Protein AF-A0A0L0G0Z7-F1 (afdb_monomer_lite)

Secondary structure (DSSP, 8-state):
--------THHHHHHHHHHHHHHHHHHHHHHHTTT-HHHHHHHHHHHHHH-HHHHHHHHHHHHHHHT----S---------------HHHHHHHHHHHHHHHHHHHHHHHHHHHHHHHHHHHHHHHH--TT---------------------------HHHHHHHTTPBPTTT--BSS-GGG-S----

Sequence (188 aa):
MGLMRTEPVYGKTVMASLRVVHDSIDVFFERLYANNVRLGVLLRQNYKYTGLTQVIVYLRQERIHAAGPSLRGGQAVKEELQGDRYAMDGTLAALGDLRAQLNNQRKENKVSQKDLRKRIDESKRQRGAPGEKPKQKRTRYEASEEEEEVELSGGEPGEAFKAGMRRIKCFKCHKQGHIAANCRNEGK

pLDDT: mean 74.5, std 15.8, range [42.62, 96.81]

InterPro domains:
  IPR001878 Zinc finger, CCHC-type [PS50158] (169-185)
  IPR001878 Zinc finger, CCHC-type [SM00343] (169-185)
  IPR036875 Zinc finger, CCHC-type superfamily [SSF57756] (162-185)

Radius of gyration: 29.57 Å; chains: 1; bounding box: 61×58×81 Å

Structure (mmCIF, N/CA/C/O backbone):
data_AF-A0A0L0G0Z7-F1
#
_entry.id   AF-A0A0L0G0Z7-F1
#
loop_
_atom_site.group_PDB
_atom_site.id
_atom_site.type_symbol
_atom_site.label_atom_id
_atom_site.label_alt_id
_atom_site.label_comp_id
_atom_site.label_asym_id
_atom_site.label_entity_id
_atom_site.label_seq_id
_atom_site.pdbx_PDB_ins_code
_atom_site.Cartn_x
_atom_site.Cartn_y
_atom_site.Cartn_z
_atom_site.occupancy
_atom_site.B_iso_or_equiv
_atom_site.auth_seq_id
_atom_site.auth_comp_id
_atom_site.auth_asym_id
_atom_site.auth_atom_id
_atom_site.pdbx_PDB_model_num
ATOM 1 N N . MET A 1 1 ? -10.807 -5.476 42.398 1.00 43.50 1 MET A N 1
ATOM 2 C CA . MET A 1 1 ? -11.384 -4.814 41.192 1.00 43.50 1 MET A CA 1
ATOM 3 C C . MET A 1 1 ? -10.717 -5.418 39.967 1.00 43.50 1 MET A C 1
ATOM 5 O O . MET A 1 1 ? -9.525 -5.213 39.798 1.00 43.50 1 MET A O 1
ATOM 9 N N . GLY A 1 2 ? -11.448 -6.195 39.163 1.00 51.75 2 GLY A N 1
ATOM 10 C CA . GLY A 1 2 ? -10.871 -6.931 38.035 1.00 51.75 2 GLY A CA 1
ATOM 11 C C . GLY A 1 2 ? -10.393 -6.001 36.921 1.00 51.75 2 GLY A C 1
ATOM 12 O O . GLY A 1 2 ? -11.191 -5.256 36.350 1.00 51.75 2 GLY A O 1
ATOM 13 N N . LEU A 1 3 ? -9.093 -6.052 36.616 1.00 49.84 3 LEU A N 1
ATOM 14 C CA . LEU A 1 3 ? -8.519 -5.504 35.390 1.00 49.84 3 LEU A CA 1
ATOM 15 C C . LEU A 1 3 ? -9.254 -6.135 34.207 1.00 49.84 3 LEU A C 1
ATOM 17 O O . LEU A 1 3 ? -9.019 -7.290 33.854 1.00 49.84 3 LEU A O 1
ATOM 21 N N . MET A 1 4 ? -10.176 -5.385 33.602 1.00 42.62 4 MET A N 1
ATOM 22 C CA . MET A 1 4 ? -10.783 -5.806 32.350 1.00 42.62 4 MET A CA 1
ATOM 23 C C . MET A 1 4 ? -9.668 -5.917 31.317 1.00 42.62 4 MET A C 1
ATOM 25 O O . MET A 1 4 ? -9.087 -4.909 30.912 1.00 42.62 4 MET A O 1
ATOM 29 N N . ARG A 1 5 ? -9.357 -7.155 30.917 1.00 52.47 5 ARG A N 1
ATOM 30 C CA . ARG A 1 5 ? -8.497 -7.453 29.774 1.00 52.47 5 ARG A CA 1
ATOM 31 C C . ARG A 1 5 ? -9.104 -6.768 28.555 1.00 52.47 5 ARG A C 1
ATOM 33 O O . ARG A 1 5 ? -10.049 -7.265 27.950 1.00 52.47 5 ARG A O 1
ATOM 40 N N . THR A 1 6 ? -8.581 -5.601 28.205 1.00 53.19 6 THR A N 1
ATOM 41 C CA . THR A 1 6 ? -8.879 -4.966 26.928 1.00 53.19 6 THR A CA 1
ATOM 42 C C . THR A 1 6 ? -8.171 -5.778 25.859 1.00 53.19 6 THR A C 1
ATOM 44 O O . THR A 1 6 ? -6.977 -5.594 25.621 1.00 53.19 6 THR A O 1
ATOM 47 N N . GLU A 1 7 ? -8.887 -6.718 25.244 1.00 52.91 7 GLU A N 1
ATOM 48 C CA . GLU A 1 7 ? -8.389 -7.378 24.046 1.00 52.91 7 GLU A CA 1
ATOM 49 C C . GLU A 1 7 ? -8.092 -6.311 22.980 1.00 52.91 7 GLU A C 1
ATOM 51 O O . GLU A 1 7 ? -8.918 -5.419 22.747 1.00 52.91 7 GLU A O 1
ATOM 56 N N . PRO A 1 8 ? -6.923 -6.355 22.323 1.00 54.94 8 PRO A N 1
ATOM 57 C CA . PRO A 1 8 ? -6.580 -5.409 21.277 1.00 54.94 8 PRO A CA 1
ATOM 58 C C . PRO A 1 8 ? -7.458 -5.675 20.048 1.00 54.94 8 PRO A C 1
ATOM 60 O O . PRO A 1 8 ? -7.094 -6.412 19.131 1.00 54.94 8 PRO A O 1
ATOM 63 N N . VAL A 1 9 ? -8.616 -5.014 20.003 1.00 58.16 9 VAL A N 1
ATOM 64 C CA . VAL A 1 9 ? -9.584 -5.049 18.889 1.00 58.16 9 VAL A CA 1
ATOM 65 C C . VAL A 1 9 ? -8.929 -4.664 17.550 1.00 58.16 9 VAL A C 1
ATOM 67 O O . VAL A 1 9 ? -9.392 -5.051 16.479 1.00 58.16 9 VAL A O 1
ATOM 70 N N . TYR A 1 10 ? -7.792 -3.967 17.591 1.00 56.81 10 TYR A N 1
ATOM 71 C CA . TYR A 1 10 ? -7.050 -3.526 16.412 1.00 56.81 10 TYR A CA 1
ATOM 72 C C . TYR A 1 10 ? -6.235 -4.616 15.697 1.00 56.81 10 TYR A C 1
ATOM 74 O O . TYR A 1 10 ? -5.835 -4.397 14.558 1.00 56.81 10 TYR A O 1
ATOM 82 N N . GLY A 1 11 ? -6.001 -5.790 16.289 1.00 62.75 11 GLY A N 1
ATOM 83 C CA . GLY A 1 11 ? -5.080 -6.773 15.700 1.00 62.75 11 GLY A CA 1
ATOM 84 C C . GLY A 1 11 ? -5.571 -7.379 14.379 1.00 62.75 11 GLY A C 1
ATOM 85 O O . GLY A 1 11 ? -4.856 -7.386 13.380 1.00 62.75 11 GLY A O 1
ATOM 86 N N . LYS A 1 12 ? -6.812 -7.875 14.339 1.00 69.69 12 LYS A N 1
ATOM 87 C CA . LYS A 1 12 ? -7.291 -8.687 13.202 1.00 69.69 12 LYS A CA 1
ATOM 88 C C . LYS A 1 12 ? -7.533 -7.858 11.939 1.00 69.69 12 LYS A C 1
ATOM 90 O O . LYS A 1 12 ? -7.101 -8.253 10.857 1.00 69.69 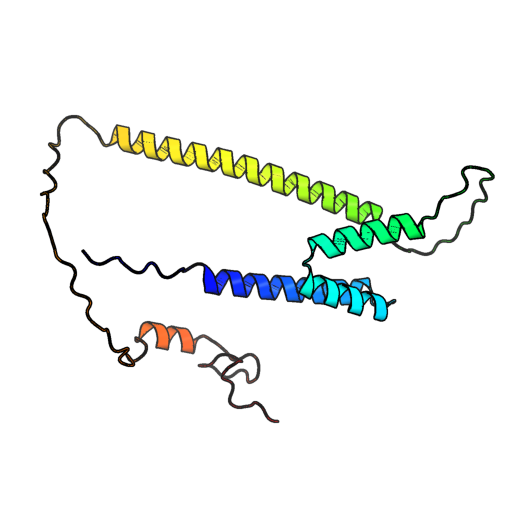12 LYS A O 1
ATOM 95 N N . THR A 1 13 ? -8.173 -6.698 12.071 1.00 71.56 13 THR A N 1
ATOM 96 C CA . THR A 1 13 ? -8.492 -5.830 10.927 1.00 71.56 13 THR A CA 1
ATOM 97 C C . THR A 1 13 ? -7.234 -5.212 10.320 1.00 71.56 13 THR A C 1
ATOM 99 O O . THR A 1 13 ? -7.098 -5.177 9.101 1.00 71.56 13 THR A O 1
ATOM 102 N N . VAL A 1 14 ? -6.277 -4.782 11.150 1.00 71.31 14 VAL A N 1
ATOM 103 C CA . VAL A 1 14 ? -5.018 -4.185 10.671 1.00 71.31 14 VAL A CA 1
ATOM 104 C C . VAL A 1 14 ? -4.181 -5.210 9.907 1.00 71.31 14 VAL A C 1
ATOM 106 O O . VAL A 1 14 ? -3.668 -4.899 8.834 1.00 71.31 14 VAL A O 1
ATOM 109 N N . MET A 1 15 ? -4.102 -6.449 10.400 1.00 73.88 15 MET A N 1
ATOM 110 C CA . MET A 1 15 ? -3.363 -7.513 9.715 1.00 73.88 15 MET A CA 1
ATOM 111 C C . MET A 1 15 ? -4.001 -7.903 8.375 1.00 73.88 15 MET A C 1
ATOM 113 O O . MET A 1 15 ? -3.279 -8.179 7.419 1.00 73.88 15 MET A O 1
ATOM 117 N N . ALA A 1 16 ? -5.335 -7.891 8.274 1.00 74.88 16 ALA A N 1
ATOM 118 C CA . ALA A 1 16 ? -6.025 -8.120 7.004 1.00 74.88 16 ALA A CA 1
ATOM 119 C C . ALA A 1 16 ? -5.702 -7.019 5.981 1.00 74.88 16 ALA A C 1
ATOM 121 O O . ALA A 1 16 ? -5.348 -7.325 4.844 1.00 74.88 16 ALA A O 1
ATOM 122 N N . SER A 1 17 ? -5.736 -5.751 6.402 1.00 79.44 17 SER A N 1
ATOM 123 C CA . SER A 1 17 ? -5.366 -4.620 5.545 1.00 79.44 17 SER A CA 1
ATOM 124 C C . SER A 1 17 ? -3.903 -4.679 5.105 1.00 79.44 17 SER A C 1
ATOM 126 O O . SER A 1 17 ? -3.603 -4.404 3.947 1.00 79.44 17 SER A O 1
ATOM 128 N N . LEU A 1 18 ? -2.991 -5.082 5.995 1.00 81.25 18 LEU A N 1
ATOM 129 C CA . LEU A 1 18 ? -1.575 -5.234 5.654 1.00 81.25 18 LEU A CA 1
ATOM 130 C C . LEU A 1 18 ? -1.353 -6.301 4.582 1.00 81.25 18 LEU A C 1
ATOM 132 O O . LEU A 1 18 ? -0.593 -6.055 3.651 1.00 81.25 18 LEU A O 1
ATOM 136 N N . ARG A 1 19 ? -2.045 -7.446 4.653 1.00 84.12 19 ARG A N 1
ATOM 137 C CA . ARG A 1 19 ? -1.956 -8.483 3.608 1.00 84.12 19 ARG A CA 1
ATOM 138 C C . ARG A 1 19 ? -2.350 -7.941 2.238 1.00 84.12 19 ARG A C 1
ATOM 140 O O . ARG A 1 19 ? -1.581 -8.081 1.299 1.00 84.12 19 ARG A O 1
ATOM 147 N N . VAL A 1 20 ? -3.474 -7.227 2.159 1.00 86.19 20 VAL A N 1
ATOM 148 C CA . VAL A 1 20 ? -3.933 -6.607 0.904 1.00 86.19 20 VAL A CA 1
ATOM 149 C C . VAL A 1 20 ? -2.901 -5.615 0.354 1.00 86.19 20 VAL A C 1
ATOM 151 O O . VAL A 1 20 ? -2.683 -5.553 -0.857 1.00 86.19 20 VAL A O 1
ATOM 154 N N . VAL A 1 21 ? -2.235 -4.853 1.227 1.00 84.12 21 VAL A N 1
ATOM 155 C CA . VAL A 1 21 ? -1.162 -3.930 0.827 1.00 84.12 21 VAL A CA 1
ATOM 156 C C . VAL A 1 21 ? 0.049 -4.689 0.279 1.00 84.12 21 VAL A C 1
ATOM 158 O O . VAL A 1 21 ? 0.558 -4.315 -0.777 1.00 84.12 21 VAL A O 1
ATOM 161 N N . HIS A 1 22 ? 0.488 -5.757 0.951 1.00 88.44 22 HIS A N 1
ATOM 162 C CA . HIS A 1 22 ? 1.590 -6.599 0.479 1.00 88.44 22 HIS A CA 1
ATOM 163 C C . HIS A 1 22 ? 1.276 -7.233 -0.885 1.00 88.44 22 HIS A C 1
ATOM 165 O O . HIS A 1 22 ? 2.095 -7.127 -1.796 1.00 88.44 22 HIS A O 1
ATOM 171 N N . ASP A 1 23 ? 0.074 -7.791 -1.059 1.00 87.88 23 ASP A N 1
ATOM 172 C CA . ASP A 1 23 ? -0.367 -8.397 -2.322 1.00 87.88 23 ASP A CA 1
ATOM 173 C C . ASP A 1 23 ? -0.389 -7.363 -3.461 1.00 87.88 23 ASP A C 1
ATOM 175 O O . ASP A 1 23 ? 0.069 -7.623 -4.574 1.00 87.88 23 ASP A O 1
ATOM 179 N N . SER A 1 24 ? -0.866 -6.149 -3.170 1.00 88.75 24 SER A N 1
ATOM 180 C CA . SER A 1 24 ? -0.896 -5.053 -4.146 1.00 88.75 24 SER A CA 1
ATOM 181 C C . SER A 1 24 ? 0.511 -4.632 -4.585 1.00 88.75 24 SER A C 1
ATOM 183 O O . SER A 1 24 ? 0.734 -4.352 -5.764 1.00 88.75 24 SER A O 1
ATOM 185 N N . ILE A 1 25 ? 1.470 -4.602 -3.654 1.00 87.56 25 ILE A N 1
ATOM 186 C CA . ILE A 1 25 ? 2.873 -4.272 -3.940 1.00 87.56 25 ILE A CA 1
ATOM 187 C C . ILE A 1 25 ? 3.541 -5.384 -4.757 1.00 87.56 25 ILE A C 1
ATOM 189 O O . ILE A 1 25 ? 4.273 -5.084 -5.702 1.00 87.56 25 ILE A O 1
ATOM 193 N N . ASP A 1 26 ? 3.252 -6.651 -4.460 1.00 88.88 26 ASP A N 1
ATOM 194 C CA . ASP A 1 26 ? 3.784 -7.783 -5.222 1.00 88.88 26 ASP A CA 1
ATOM 195 C C . ASP A 1 26 ? 3.300 -7.757 -6.684 1.00 88.88 26 ASP A C 1
ATOM 197 O O . ASP A 1 26 ? 4.122 -7.913 -7.594 1.00 88.88 26 ASP A O 1
ATOM 201 N N . VAL A 1 27 ? 2.011 -7.474 -6.925 1.00 89.75 27 VAL A N 1
ATOM 202 C CA . VAL A 1 27 ? 1.450 -7.295 -8.282 1.00 89.75 27 VAL A CA 1
ATOM 203 C C . VAL A 1 27 ? 2.066 -6.084 -8.985 1.00 89.75 27 VAL A C 1
ATOM 205 O O . VAL A 1 27 ? 2.347 -6.134 -10.186 1.00 89.75 27 VAL A O 1
ATOM 208 N N . PHE A 1 28 ? 2.297 -4.989 -8.257 1.00 90.06 28 PHE A N 1
ATOM 209 C CA . PHE A 1 28 ? 2.940 -3.801 -8.812 1.00 90.06 28 PHE A CA 1
ATOM 210 C C . PHE A 1 28 ? 4.368 -4.097 -9.285 1.00 90.06 28 PHE A C 1
ATOM 212 O O . PHE A 1 28 ? 4.708 -3.766 -10.422 1.00 90.06 28 PHE A O 1
ATOM 219 N N . PHE A 1 29 ? 5.187 -4.764 -8.464 1.00 90.25 29 PHE A N 1
ATOM 220 C CA . PHE A 1 29 ? 6.545 -5.146 -8.860 1.00 90.25 29 PHE A CA 1
ATOM 221 C C . PHE A 1 29 ? 6.559 -6.120 -10.037 1.00 90.25 29 PHE A C 1
ATOM 223 O O . PHE A 1 29 ? 7.415 -5.996 -10.911 1.00 90.25 29 PHE A O 1
ATOM 230 N N . GLU A 1 30 ? 5.608 -7.050 -10.096 1.00 89.56 30 GLU A N 1
ATOM 231 C CA . GLU A 1 30 ? 5.480 -7.969 -11.227 1.00 89.56 30 GLU A CA 1
ATOM 232 C C . GLU A 1 30 ? 5.252 -7.236 -12.548 1.00 89.56 30 GLU A C 1
ATOM 234 O O . GLU A 1 30 ? 5.925 -7.518 -13.537 1.00 89.56 30 GLU A O 1
ATOM 239 N N . ARG A 1 31 ? 4.347 -6.251 -12.551 1.00 89.44 31 ARG A N 1
ATOM 240 C CA . ARG A 1 31 ? 4.041 -5.452 -13.744 1.00 89.44 31 ARG A CA 1
ATOM 241 C C . ARG A 1 31 ? 5.178 -4.504 -14.107 1.00 89.44 31 ARG A C 1
ATOM 243 O O . ARG A 1 31 ? 5.546 -4.422 -15.275 1.00 89.44 31 ARG A O 1
ATOM 250 N N . LEU A 1 32 ? 5.745 -3.804 -13.121 1.00 87.38 32 LEU A N 1
ATOM 251 C CA . LEU A 1 32 ? 6.801 -2.812 -13.345 1.00 87.38 32 LEU A CA 1
ATOM 252 C C . LEU A 1 32 ? 8.070 -3.451 -13.928 1.00 87.38 32 LEU A C 1
ATOM 254 O O . LEU A 1 32 ? 8.737 -2.854 -14.773 1.00 87.38 32 LEU A O 1
ATOM 258 N N . TYR A 1 33 ? 8.374 -4.678 -13.504 1.00 90.88 33 TYR A N 1
ATOM 259 C CA . TYR A 1 33 ? 9.557 -5.425 -13.923 1.00 90.88 33 TYR A CA 1
ATOM 260 C C . TYR A 1 33 ? 9.221 -6.631 -14.805 1.00 90.88 33 TYR A C 1
ATOM 262 O O . TYR A 1 33 ? 10.010 -7.573 -14.869 1.00 90.88 33 TYR A O 1
ATOM 270 N N . ALA A 1 34 ? 8.106 -6.590 -15.542 1.00 90.38 34 ALA A N 1
ATOM 271 C CA . ALA A 1 34 ? 7.733 -7.650 -16.483 1.00 90.38 34 ALA A CA 1
ATOM 272 C C . ALA A 1 34 ? 8.848 -7.935 -17.509 1.00 90.38 34 ALA A C 1
ATOM 274 O O . ALA A 1 34 ? 9.121 -9.084 -17.842 1.00 90.38 34 ALA A O 1
ATOM 275 N N . ASN A 1 35 ? 9.564 -6.886 -17.928 1.00 87.56 35 ASN A N 1
ATOM 276 C CA . ASN A 1 35 ? 10.688 -6.982 -18.864 1.00 87.56 35 ASN A CA 1
ATOM 277 C C . ASN A 1 35 ? 12.023 -7.362 -18.193 1.00 87.56 35 ASN A C 1
ATOM 279 O O . ASN A 1 35 ? 13.000 -7.640 -18.882 1.00 87.56 35 ASN A O 1
ATOM 283 N N . ASN A 1 36 ? 12.101 -7.348 -16.858 1.00 91.31 36 ASN A N 1
ATOM 284 C CA . ASN A 1 36 ? 13.310 -7.678 -16.102 1.00 91.31 36 ASN A CA 1
ATOM 285 C C . ASN A 1 36 ? 12.959 -8.496 -14.852 1.00 91.31 36 ASN A C 1
ATOM 287 O O . ASN A 1 36 ? 13.069 -8.040 -13.710 1.00 91.31 36 ASN A O 1
ATOM 291 N N . VAL A 1 37 ? 12.534 -9.738 -15.093 1.00 91.06 37 VAL A N 1
ATOM 292 C CA . VAL A 1 37 ? 12.006 -10.645 -14.064 1.00 91.06 37 VAL A CA 1
ATOM 293 C C . VAL A 1 37 ? 12.992 -10.848 -12.907 1.00 91.06 37 VAL A C 1
ATOM 295 O O . VAL A 1 37 ? 12.577 -10.865 -11.749 1.00 91.06 37 VAL A O 1
ATOM 298 N N . ARG A 1 38 ? 14.304 -10.936 -13.185 1.00 91.44 38 ARG A N 1
ATOM 299 C CA . ARG A 1 38 ? 15.338 -11.119 -12.144 1.00 91.44 38 ARG A CA 1
ATOM 300 C C . ARG A 1 38 ? 15.360 -9.954 -11.153 1.00 91.44 38 ARG A C 1
ATOM 302 O O . ARG A 1 38 ? 15.384 -10.189 -9.946 1.00 91.44 38 ARG A O 1
ATOM 309 N N . LEU A 1 39 ? 15.302 -8.717 -11.651 1.00 85.81 39 LEU A N 1
ATOM 310 C CA . LEU A 1 39 ? 15.264 -7.524 -10.805 1.00 85.81 39 LEU A CA 1
ATOM 311 C C . LEU A 1 39 ? 13.961 -7.454 -9.993 1.00 85.81 39 LEU A C 1
ATOM 313 O O . LEU A 1 39 ? 13.993 -7.159 -8.800 1.00 85.81 39 LEU A O 1
ATOM 317 N N . GLY A 1 40 ? 12.826 -7.810 -10.603 1.00 89.00 40 GLY A N 1
ATOM 318 C CA . GLY A 1 40 ? 11.535 -7.873 -9.910 1.00 89.00 40 GLY A CA 1
ATOM 319 C C . GLY A 1 40 ? 11.505 -8.888 -8.759 1.00 89.00 40 GLY A C 1
ATOM 320 O O . GLY A 1 40 ? 10.918 -8.620 -7.710 1.00 89.00 40 GLY A O 1
ATOM 321 N N . VAL A 1 41 ? 12.159 -10.045 -8.912 1.00 91.06 41 VAL A N 1
ATOM 322 C CA . VAL A 1 41 ? 12.298 -11.039 -7.828 1.00 91.06 41 VAL A CA 1
ATOM 323 C C . VAL A 1 41 ? 13.173 -10.500 -6.695 1.00 91.06 41 VAL A C 1
ATOM 325 O O . VAL A 1 41 ? 12.780 -10.602 -5.531 1.00 91.06 41 VAL A O 1
ATOM 328 N N . LEU A 1 42 ? 14.310 -9.875 -7.020 1.00 88.81 42 LEU A N 1
ATOM 329 C CA . LEU A 1 42 ? 15.216 -9.291 -6.025 1.00 88.81 42 LEU A CA 1
ATOM 330 C C . LEU A 1 42 ? 14.519 -8.201 -5.197 1.00 88.81 42 LEU A C 1
ATOM 332 O O . LEU A 1 42 ? 14.622 -8.188 -3.971 1.00 88.81 42 LEU A O 1
ATOM 336 N N . LEU A 1 43 ? 13.766 -7.312 -5.850 1.00 87.56 43 LEU A N 1
ATOM 337 C CA . LEU A 1 43 ? 13.043 -6.229 -5.179 1.00 87.56 43 LEU A CA 1
ATOM 338 C C . LEU A 1 43 ? 11.909 -6.751 -4.296 1.00 87.56 43 LEU A C 1
ATOM 340 O O . LEU A 1 43 ? 11.737 -6.247 -3.189 1.00 87.56 43 LEU A O 1
ATOM 344 N N . ARG A 1 44 ? 11.186 -7.794 -4.727 1.00 90.25 44 ARG A N 1
ATOM 345 C CA . ARG A 1 44 ? 10.174 -8.460 -3.890 1.00 90.25 44 ARG A CA 1
ATOM 346 C C . ARG A 1 44 ? 10.785 -9.112 -2.652 1.00 90.25 44 ARG A C 1
ATOM 348 O O . ARG A 1 44 ? 10.228 -8.986 -1.563 1.00 90.25 44 ARG A O 1
ATOM 355 N N . GLN A 1 45 ? 11.933 -9.772 -2.789 1.00 90.19 45 GLN A N 1
ATOM 356 C CA . GLN A 1 45 ? 12.645 -10.327 -1.636 1.00 90.19 45 GLN A CA 1
ATOM 357 C C . GLN A 1 45 ? 13.100 -9.213 -0.691 1.00 90.19 45 GLN A C 1
ATOM 359 O O . GLN A 1 45 ? 12.750 -9.238 0.488 1.00 90.19 45 GLN A O 1
ATOM 364 N N . ASN A 1 46 ? 13.787 -8.190 -1.206 1.00 86.44 46 ASN A N 1
ATOM 365 C CA . ASN A 1 46 ? 14.234 -7.062 -0.388 1.00 86.44 46 ASN A CA 1
ATOM 366 C C . ASN A 1 46 ? 13.067 -6.361 0.313 1.00 86.44 46 ASN A C 1
ATOM 368 O O . ASN A 1 46 ? 13.168 -6.055 1.499 1.00 86.44 46 ASN A O 1
ATOM 372 N N . TYR A 1 47 ? 11.938 -6.178 -0.372 1.00 89.88 47 TYR A N 1
ATOM 373 C CA . TYR A 1 47 ? 10.721 -5.624 0.212 1.00 89.88 47 TYR A CA 1
ATOM 374 C C . TYR A 1 47 ? 10.228 -6.434 1.417 1.00 89.88 47 TYR A C 1
ATOM 376 O O . TYR A 1 47 ? 9.912 -5.847 2.452 1.00 89.88 47 TYR A O 1
ATOM 384 N N . LYS A 1 48 ? 10.202 -7.768 1.314 1.00 88.19 48 LYS A N 1
ATOM 385 C CA . LYS A 1 48 ? 9.748 -8.649 2.402 1.00 88.19 48 LYS A CA 1
ATOM 386 C C . LYS A 1 48 ? 10.644 -8.571 3.639 1.00 88.19 48 LYS A C 1
ATOM 388 O O . LYS A 1 48 ? 10.122 -8.630 4.748 1.00 88.19 48 LYS A O 1
ATOM 393 N N . TYR A 1 49 ? 11.956 -8.415 3.462 1.00 87.56 49 TYR A N 1
ATOM 394 C CA . TYR A 1 49 ? 12.910 -8.400 4.579 1.00 87.56 49 TYR A CA 1
ATOM 395 C C . TYR A 1 49 ? 13.162 -7.010 5.169 1.00 87.56 49 TYR A C 1
ATOM 397 O O . TYR A 1 49 ? 13.317 -6.873 6.378 1.00 87.56 49 TYR A O 1
ATOM 405 N N . THR A 1 50 ? 13.207 -5.975 4.331 1.00 86.94 50 THR A N 1
ATOM 406 C CA . THR A 1 50 ? 13.638 -4.624 4.736 1.00 86.94 50 THR A CA 1
ATOM 407 C C . THR A 1 50 ? 12.505 -3.596 4.725 1.00 86.94 50 THR A C 1
ATOM 409 O O . THR A 1 50 ? 12.644 -2.504 5.279 1.00 86.94 50 THR A O 1
ATOM 412 N N . GLY A 1 51 ? 11.360 -3.943 4.131 1.00 87.88 51 GLY A N 1
ATOM 413 C CA . GLY A 1 51 ? 10.220 -3.053 3.949 1.00 87.88 51 GLY A CA 1
ATOM 414 C C . GLY A 1 51 ? 10.353 -2.116 2.743 1.00 87.88 51 GLY A C 1
ATOM 415 O O . GLY A 1 51 ? 11.401 -1.980 2.112 1.00 87.88 51 GLY A O 1
ATOM 416 N N . LEU A 1 52 ? 9.253 -1.431 2.412 1.00 80.25 52 LEU A N 1
ATOM 417 C CA . LEU A 1 52 ? 9.149 -0.598 1.202 1.00 80.25 52 LEU A CA 1
ATOM 418 C C . LEU A 1 52 ? 10.130 0.581 1.198 1.00 80.25 52 LEU A C 1
ATOM 420 O O . LEU A 1 52 ? 10.669 0.943 0.156 1.00 80.25 52 LEU A O 1
ATOM 424 N N . THR A 1 53 ? 10.362 1.181 2.366 1.00 78.00 53 THR A N 1
ATOM 425 C CA . THR A 1 53 ? 11.218 2.364 2.508 1.00 78.00 53 THR A CA 1
ATOM 426 C C . THR A 1 53 ? 12.637 2.091 2.021 1.00 78.00 53 THR A C 1
ATOM 428 O O . THR A 1 53 ? 13.189 2.896 1.275 1.00 78.00 53 THR A O 1
ATOM 431 N N . GLN A 1 54 ? 13.215 0.950 2.400 1.00 78.38 54 GLN A N 1
ATOM 432 C CA . GLN A 1 54 ? 14.570 0.582 1.992 1.00 78.38 54 GLN A CA 1
ATOM 433 C C . GLN A 1 54 ? 14.654 0.274 0.498 1.00 78.38 54 GLN A C 1
ATOM 435 O O . GLN A 1 54 ? 15.590 0.718 -0.163 1.00 78.38 54 GLN A O 1
ATOM 440 N N . VAL A 1 55 ? 13.638 -0.387 -0.060 1.00 76.75 55 VAL A N 1
ATOM 441 C CA . VAL A 1 55 ? 13.559 -0.649 -1.504 1.00 76.75 55 VAL A CA 1
ATOM 442 C C . VAL A 1 55 ? 13.555 0.650 -2.313 1.00 76.75 55 VAL A C 1
ATOM 444 O O . VAL A 1 55 ? 14.273 0.759 -3.303 1.00 76.75 55 VAL A O 1
ATOM 447 N N . ILE A 1 56 ? 12.807 1.668 -1.874 1.00 77.69 56 ILE A N 1
ATOM 448 C CA . ILE A 1 56 ? 12.785 2.980 -2.541 1.00 77.69 56 ILE A CA 1
ATOM 449 C C . ILE A 1 56 ? 14.162 3.658 -2.480 1.00 77.69 56 ILE A C 1
ATOM 451 O O . ILE A 1 56 ? 14.600 4.250 -3.468 1.00 77.69 56 ILE A O 1
ATOM 455 N N . VAL A 1 57 ? 14.858 3.573 -1.341 1.00 80.06 57 VAL A N 1
ATOM 456 C CA . VAL A 1 57 ? 16.218 4.118 -1.195 1.00 80.06 57 VAL A CA 1
ATOM 457 C C . VAL A 1 57 ? 17.194 3.396 -2.126 1.00 80.06 57 VAL A C 1
ATOM 459 O O . VAL A 1 57 ? 17.931 4.065 -2.848 1.00 80.06 57 VAL A O 1
ATOM 462 N N . TYR A 1 58 ? 17.148 2.062 -2.180 1.00 80.25 58 TYR A N 1
ATOM 463 C CA . TYR A 1 58 ? 17.979 1.258 -3.078 1.00 80.25 58 TYR A CA 1
ATOM 464 C C . TYR A 1 58 ? 17.760 1.633 -4.551 1.00 80.25 58 TYR A C 1
ATOM 466 O O . TYR A 1 58 ? 18.718 1.930 -5.261 1.00 80.25 58 TYR A O 1
ATOM 474 N N . LEU A 1 59 ? 16.501 1.732 -4.993 1.00 79.00 59 LEU A N 1
ATOM 475 C CA . LEU A 1 59 ? 16.165 2.142 -6.362 1.00 79.00 59 LEU A CA 1
ATOM 476 C C . LEU A 1 59 ? 16.670 3.552 -6.697 1.00 79.00 59 LEU A C 1
ATOM 478 O O . LEU A 1 59 ? 17.098 3.817 -7.821 1.00 79.00 59 LEU A O 1
ATOM 482 N N . ARG A 1 60 ? 16.643 4.467 -5.722 1.00 82.19 60 ARG A N 1
ATOM 483 C CA . ARG A 1 60 ? 17.197 5.815 -5.887 1.00 82.19 60 ARG A CA 1
ATOM 484 C C . ARG A 1 60 ? 18.717 5.778 -6.048 1.00 82.19 60 ARG A C 1
ATOM 486 O O . ARG A 1 60 ? 19.240 6.510 -6.884 1.00 82.19 60 ARG A O 1
ATOM 493 N N . GLN A 1 61 ? 19.401 4.939 -5.274 1.00 82.12 61 GLN A N 1
ATOM 494 C CA . GLN A 1 61 ? 20.852 4.765 -5.330 1.00 82.12 61 GLN A CA 1
ATOM 495 C C . GLN A 1 61 ? 21.291 4.166 -6.676 1.00 82.12 61 GLN A C 1
ATOM 497 O O . GLN A 1 61 ? 22.165 4.722 -7.336 1.00 82.12 61 GLN A O 1
ATOM 502 N N . GLU A 1 62 ? 20.628 3.097 -7.127 1.00 78.88 62 GLU A N 1
ATOM 503 C CA . GLU A 1 62 ? 20.855 2.469 -8.439 1.00 78.88 62 GLU A CA 1
ATOM 504 C C . GLU A 1 62 ? 20.714 3.477 -9.585 1.00 78.88 62 GLU A C 1
ATOM 506 O O . GLU A 1 62 ? 21.552 3.513 -10.481 1.00 78.88 62 GLU A O 1
ATOM 511 N N . ARG A 1 63 ? 19.718 4.375 -9.533 1.00 72.88 63 ARG A N 1
ATOM 512 C CA . ARG A 1 63 ? 19.553 5.431 -10.549 1.00 72.88 63 ARG A CA 1
ATOM 513 C C . ARG A 1 63 ? 20.735 6.405 -10.577 1.00 72.88 63 ARG A C 1
ATOM 515 O O . ARG A 1 63 ? 21.130 6.833 -11.656 1.00 72.88 63 ARG A O 1
ATOM 522 N N . ILE A 1 64 ? 21.296 6.753 -9.416 1.00 75.12 64 ILE A N 1
ATOM 523 C CA . ILE A 1 64 ? 22.472 7.636 -9.325 1.00 75.12 64 ILE A CA 1
ATOM 524 C C . ILE A 1 64 ? 23.701 6.947 -9.932 1.00 75.12 64 ILE A C 1
ATOM 526 O O . ILE A 1 64 ? 24.471 7.592 -10.638 1.00 75.12 64 ILE A O 1
ATOM 530 N N . HIS A 1 65 ? 23.859 5.641 -9.711 1.00 74.75 65 HIS A N 1
ATOM 531 C CA . HIS A 1 65 ? 24.959 4.869 -10.290 1.00 74.75 65 HIS A CA 1
ATOM 532 C C . HIS A 1 65 ? 24.790 4.640 -11.799 1.00 74.75 65 HIS A C 1
ATOM 534 O O . HIS A 1 65 ? 25.753 4.802 -12.546 1.00 74.75 65 HIS A O 1
ATOM 540 N N . ALA A 1 66 ? 23.573 4.344 -12.262 1.00 73.06 66 ALA A N 1
ATOM 541 C CA . ALA A 1 66 ? 23.267 4.145 -13.678 1.00 73.06 66 ALA A CA 1
ATOM 542 C C . ALA A 1 66 ? 23.361 5.438 -14.503 1.00 73.06 66 ALA A C 1
ATOM 544 O O . ALA A 1 66 ? 23.680 5.382 -15.687 1.00 73.06 66 ALA A O 1
ATOM 545 N N . ALA A 1 67 ? 23.118 6.602 -13.891 1.00 74.06 67 ALA A N 1
ATOM 546 C CA . ALA A 1 67 ? 23.293 7.893 -14.555 1.00 74.06 67 ALA A CA 1
ATOM 547 C C . ALA A 1 67 ? 24.765 8.221 -14.865 1.00 74.06 67 ALA A C 1
ATOM 549 O O . ALA A 1 67 ? 25.019 9.114 -15.671 1.00 74.06 67 ALA A O 1
ATOM 550 N N . GLY A 1 68 ? 25.715 7.498 -14.256 1.00 71.12 68 GLY A N 1
ATOM 551 C CA . GLY A 1 68 ? 27.149 7.718 -14.400 1.00 71.12 68 GLY A CA 1
ATOM 552 C C . GLY A 1 68 ? 27.599 9.127 -13.975 1.00 71.12 68 GLY A C 1
ATOM 553 O O . GLY A 1 68 ? 26.806 10.066 -13.868 1.00 71.12 68 GLY A O 1
ATOM 554 N N . PRO A 1 69 ? 28.901 9.345 -13.745 1.00 66.50 69 PRO A N 1
ATOM 555 C CA . PRO A 1 69 ? 29.452 10.686 -13.783 1.00 66.50 69 PRO A CA 1
ATOM 556 C C . PRO A 1 69 ? 29.408 11.117 -15.248 1.00 66.50 69 PRO A C 1
ATOM 558 O O . PRO A 1 69 ? 30.345 10.868 -16.003 1.00 66.50 69 PRO A O 1
ATOM 561 N N . SER A 1 70 ? 28.282 11.690 -15.677 1.00 55.88 70 SER A N 1
ATOM 562 C CA . SER A 1 70 ? 28.164 12.284 -17.003 1.00 55.88 70 SER A CA 1
ATOM 563 C C . SER A 1 70 ? 29.258 13.340 -17.108 1.00 55.88 70 SER A C 1
ATOM 565 O O . SER A 1 70 ? 29.176 14.397 -16.477 1.00 55.88 70 SER A O 1
ATOM 567 N N . LEU A 1 71 ? 30.317 13.001 -17.847 1.00 54.28 71 LEU A N 1
ATOM 568 C CA . LEU A 1 71 ? 31.394 13.896 -18.235 1.00 54.28 71 LEU A CA 1
ATOM 569 C C . LEU A 1 71 ? 30.738 15.163 -18.768 1.00 54.28 71 LEU A C 1
ATOM 571 O O . LEU A 1 71 ? 30.096 15.187 -19.816 1.00 54.28 71 LEU A O 1
ATOM 575 N N . ARG A 1 72 ? 30.822 16.207 -17.950 1.00 53.66 72 ARG A N 1
ATOM 576 C CA . ARG A 1 72 ? 30.260 17.527 -18.190 1.00 53.66 72 ARG A CA 1
ATOM 577 C C . ARG A 1 72 ? 31.142 18.200 -19.236 1.00 53.66 72 ARG A C 1
ATOM 579 O O . ARG A 1 72 ? 31.960 19.047 -18.905 1.00 53.66 72 ARG A O 1
ATOM 586 N N . GLY A 1 73 ? 31.046 17.753 -20.481 1.00 60.53 73 GLY A N 1
ATOM 587 C CA . GLY A 1 73 ? 31.926 18.224 -21.538 1.00 60.53 73 GLY A CA 1
ATOM 588 C C . GLY A 1 73 ? 31.601 17.607 -22.886 1.00 60.53 73 GLY A C 1
ATOM 589 O O . GLY A 1 73 ? 32.187 16.598 -23.248 1.00 60.53 73 GLY A O 1
ATOM 590 N N . GLY A 1 74 ? 30.730 18.274 -23.643 1.00 62.75 74 GLY A N 1
ATOM 591 C CA . GLY A 1 74 ? 30.772 18.206 -25.102 1.00 62.75 74 GLY A CA 1
ATOM 592 C C . GLY A 1 74 ? 29.549 17.609 -25.794 1.00 62.75 74 GLY A C 1
ATOM 593 O O . GLY A 1 74 ? 29.303 16.416 -25.735 1.00 62.75 74 GLY A O 1
ATOM 594 N N . GLN A 1 75 ? 28.898 18.489 -26.557 1.00 55.47 75 GLN A N 1
ATOM 595 C CA . GLN A 1 75 ? 28.115 18.236 -27.769 1.00 55.47 75 GLN A CA 1
ATOM 596 C C . GLN A 1 75 ? 26.714 17.620 -27.663 1.00 55.47 75 GLN A C 1
ATOM 598 O O . GLN A 1 75 ? 26.495 16.429 -27.481 1.00 55.47 75 GLN A O 1
ATOM 603 N N . ALA A 1 76 ? 25.755 18.507 -27.934 1.00 53.62 76 ALA A N 1
ATOM 604 C CA . ALA A 1 76 ? 24.398 18.212 -28.342 1.00 53.62 76 ALA A CA 1
ATOM 605 C C . ALA A 1 76 ? 24.396 17.414 -29.656 1.00 53.62 76 ALA A C 1
ATOM 607 O O . ALA A 1 76 ? 24.440 17.990 -30.742 1.00 53.62 76 ALA A O 1
ATOM 608 N N . VAL A 1 77 ? 24.315 16.091 -29.557 1.00 56.28 77 VAL A N 1
ATOM 609 C CA . VAL A 1 77 ? 23.786 15.264 -30.641 1.00 56.28 77 VAL A CA 1
ATOM 610 C C . VAL A 1 77 ? 22.354 14.919 -30.266 1.00 56.28 77 VAL A C 1
ATOM 612 O O . VAL A 1 77 ? 22.070 14.352 -29.214 1.00 56.28 77 VAL A O 1
ATOM 615 N N . LYS A 1 78 ? 21.443 15.371 -31.121 1.00 59.41 78 LYS A N 1
ATOM 616 C CA . LYS A 1 78 ? 20.001 15.192 -31.023 1.00 59.41 78 LYS A CA 1
ATOM 617 C C . LYS A 1 78 ? 19.692 13.742 -31.412 1.00 59.41 78 LYS A C 1
ATOM 619 O O . LYS A 1 78 ? 19.327 13.472 -32.549 1.00 59.41 78 LYS A O 1
ATOM 624 N N . GLU A 1 79 ? 19.929 12.802 -30.503 1.00 51.12 79 GLU A N 1
ATOM 625 C CA . GLU A 1 79 ? 19.508 11.414 -30.695 1.00 51.12 79 GLU A CA 1
ATOM 626 C C . GLU A 1 79 ? 18.023 11.290 -30.351 1.00 51.12 79 GLU A C 1
ATOM 628 O O . GLU A 1 79 ? 17.597 11.191 -29.201 1.00 51.12 79 GLU A O 1
ATOM 633 N N . GLU A 1 80 ? 17.230 11.353 -31.412 1.00 55.59 80 GLU A N 1
ATOM 634 C CA . GLU A 1 80 ? 15.809 11.051 -31.475 1.00 55.59 80 GLU A CA 1
ATOM 635 C C . GLU A 1 80 ? 15.615 9.529 -31.346 1.00 55.59 80 GLU A C 1
ATOM 637 O O . GLU A 1 80 ? 15.270 8.832 -32.293 1.00 55.59 80 GLU A O 1
ATOM 642 N N . LEU A 1 81 ? 15.891 8.984 -30.158 1.00 49.41 81 LEU A N 1
ATOM 643 C CA . LEU A 1 81 ? 15.546 7.607 -29.800 1.00 49.41 81 LEU A CA 1
ATOM 644 C C . LEU A 1 81 ? 14.248 7.618 -28.995 1.00 49.41 81 LEU A C 1
ATOM 646 O O . LEU A 1 81 ? 14.198 7.553 -27.768 1.00 49.41 81 LEU A O 1
ATOM 650 N N . GLN A 1 82 ? 13.183 7.733 -29.780 1.00 52.12 82 GLN A N 1
ATOM 651 C CA . GLN A 1 82 ? 11.783 7.577 -29.436 1.00 52.12 82 GLN A CA 1
ATOM 652 C C . GLN A 1 82 ? 11.516 6.125 -29.017 1.00 52.12 82 GLN A C 1
ATOM 654 O O . GLN A 1 82 ? 11.083 5.278 -29.791 1.00 52.12 82 GLN A O 1
ATOM 659 N N . GLY A 1 83 ? 11.822 5.828 -27.762 1.00 45.31 83 GLY A N 1
ATOM 660 C CA . GLY A 1 83 ? 11.349 4.644 -27.070 1.00 45.31 83 GLY A CA 1
ATOM 661 C C . GLY A 1 83 ? 10.868 5.093 -25.709 1.00 45.31 83 GLY A C 1
ATOM 662 O O . GLY A 1 83 ? 11.673 5.593 -24.931 1.00 45.31 83 GLY A O 1
ATOM 663 N N . ASP A 1 84 ? 9.572 4.920 -25.464 1.00 53.09 84 ASP A N 1
ATOM 664 C CA . ASP A 1 84 ? 8.754 5.279 -24.296 1.00 53.09 84 ASP A CA 1
ATOM 665 C C . ASP A 1 84 ? 9.245 4.630 -22.977 1.00 53.09 84 ASP A C 1
ATOM 667 O O . ASP A 1 84 ? 8.531 3.959 -22.230 1.00 53.09 84 ASP A O 1
ATOM 671 N N . ARG A 1 85 ? 10.538 4.760 -22.691 1.00 49.75 85 ARG A N 1
ATOM 672 C CA . ARG A 1 85 ? 11.218 4.226 -21.521 1.00 49.75 85 ARG A CA 1
ATOM 673 C C . ARG A 1 85 ? 11.099 5.258 -20.416 1.00 49.75 85 ARG A C 1
ATOM 675 O O . ARG A 1 85 ? 12.037 5.972 -20.088 1.00 49.75 85 ARG A O 1
ATOM 682 N N . TYR A 1 86 ? 9.921 5.223 -19.807 1.00 51.16 86 TYR A N 1
ATOM 683 C CA . TYR A 1 86 ? 9.626 5.735 -18.478 1.00 51.16 86 TYR A CA 1
ATOM 684 C C . TYR A 1 86 ? 9.458 7.256 -18.371 1.00 51.16 86 TYR A C 1
ATOM 686 O O . TYR A 1 86 ? 10.367 7.977 -17.963 1.00 51.16 86 TYR A O 1
AT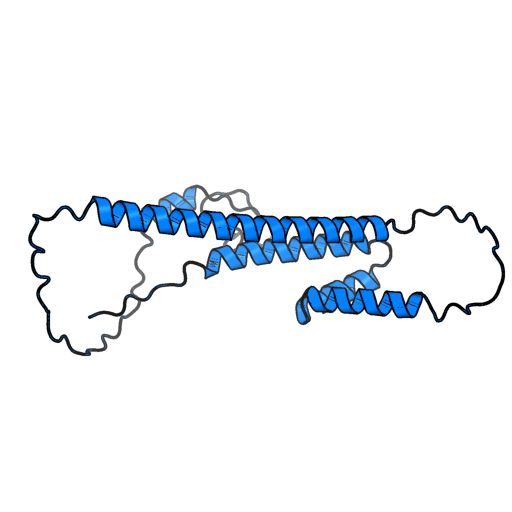OM 694 N N . ALA A 1 87 ? 8.208 7.712 -18.498 1.00 60.03 87 ALA A N 1
ATOM 695 C CA . ALA A 1 87 ? 7.701 8.928 -17.847 1.00 60.03 87 ALA A CA 1
ATOM 696 C C . ALA A 1 87 ? 7.686 8.786 -16.298 1.00 60.03 87 ALA A C 1
ATOM 698 O O . ALA A 1 87 ? 6.697 9.049 -15.607 1.00 60.03 87 ALA A O 1
ATOM 699 N N . MET A 1 88 ? 8.797 8.318 -15.726 1.00 61.62 88 MET A N 1
ATOM 700 C CA . MET A 1 88 ? 9.005 8.167 -14.288 1.00 61.62 88 MET A CA 1
ATOM 701 C C . MET A 1 88 ? 9.036 9.526 -13.600 1.00 61.62 88 MET A C 1
ATOM 703 O O . MET A 1 88 ? 8.561 9.636 -12.476 1.00 61.62 88 MET A O 1
ATOM 707 N N . ASP A 1 89 ? 9.520 10.570 -14.272 1.00 65.38 89 ASP A N 1
ATOM 708 C CA . ASP A 1 89 ? 9.554 11.910 -13.687 1.00 65.38 89 ASP A CA 1
ATOM 709 C C . ASP A 1 89 ? 8.135 12.472 -13.490 1.00 65.38 89 ASP A C 1
ATOM 711 O O . ASP A 1 89 ? 7.846 13.040 -12.437 1.00 65.38 89 ASP A O 1
ATOM 715 N N . GLY A 1 90 ? 7.203 12.187 -14.410 1.00 68.69 90 GLY A N 1
ATOM 716 C CA . GLY A 1 90 ? 5.777 12.480 -14.214 1.00 68.69 90 GLY A CA 1
ATOM 717 C C . GLY A 1 90 ? 5.158 11.669 -13.070 1.00 68.69 90 GLY A C 1
ATOM 718 O O . GLY A 1 90 ? 4.390 12.197 -12.268 1.00 68.69 90 GLY A O 1
ATOM 719 N N . THR A 1 91 ? 5.557 10.402 -12.927 1.00 69.00 91 THR A N 1
ATOM 720 C CA . THR A 1 91 ? 5.093 9.539 -11.826 1.00 69.00 91 THR A CA 1
ATOM 721 C C . THR A 1 91 ? 5.612 10.022 -10.465 1.00 69.00 91 THR A C 1
ATOM 723 O O . THR A 1 91 ? 4.878 10.027 -9.478 1.00 69.00 91 THR A O 1
ATOM 726 N N . LEU A 1 92 ? 6.867 10.473 -10.395 1.00 72.19 92 LEU A N 1
ATOM 727 C CA . LEU A 1 92 ? 7.467 11.022 -9.178 1.00 72.19 92 LEU A CA 1
ATOM 728 C C . LEU A 1 92 ? 6.853 12.372 -8.795 1.00 72.19 92 LEU A C 1
ATOM 730 O O . LEU A 1 92 ? 6.615 12.598 -7.608 1.00 72.19 92 LEU A O 1
ATOM 734 N N . ALA A 1 93 ? 6.554 13.232 -9.774 1.00 72.25 93 ALA A N 1
ATOM 735 C CA . ALA A 1 93 ? 5.817 14.473 -9.541 1.00 72.25 93 ALA A CA 1
ATOM 736 C C . ALA A 1 93 ? 4.426 14.180 -8.950 1.00 72.25 93 ALA A C 1
ATOM 738 O O . ALA A 1 93 ? 4.094 14.695 -7.883 1.00 72.25 93 ALA A O 1
ATOM 739 N N . ALA A 1 94 ? 3.682 13.241 -9.547 1.00 67.19 94 ALA A N 1
ATOM 740 C CA . ALA A 1 94 ? 2.375 12.818 -9.043 1.00 67.19 94 ALA A CA 1
ATOM 741 C C . ALA A 1 94 ? 2.439 12.234 -7.615 1.00 67.19 94 ALA A C 1
ATOM 743 O O . ALA A 1 94 ? 1.569 12.507 -6.785 1.00 67.19 94 ALA A O 1
ATOM 744 N N . LEU A 1 95 ? 3.485 11.465 -7.286 1.00 70.25 95 LEU A N 1
ATOM 745 C CA . LEU A 1 95 ? 3.710 10.970 -5.920 1.00 70.25 95 LEU A CA 1
ATOM 746 C C . LEU A 1 95 ? 4.035 12.103 -4.933 1.00 70.25 95 LEU A C 1
ATOM 748 O O . LEU A 1 95 ? 3.610 12.051 -3.774 1.00 70.25 95 LEU A O 1
ATOM 752 N N . GLY A 1 96 ? 4.772 13.124 -5.378 1.00 80.88 96 GLY A N 1
ATOM 753 C CA . GLY A 1 96 ? 5.028 14.343 -4.611 1.00 80.88 96 GLY A CA 1
ATOM 754 C C . GLY A 1 96 ? 3.737 15.087 -4.271 1.00 80.88 96 GLY A C 1
ATOM 755 O O . GLY A 1 96 ? 3.490 15.385 -3.097 1.00 80.88 96 GLY A O 1
ATOM 756 N N . ASP A 1 97 ? 2.881 15.294 -5.270 1.00 86.25 97 ASP A N 1
ATOM 757 C CA . ASP A 1 97 ? 1.591 15.971 -5.122 1.00 86.25 97 ASP A CA 1
ATOM 758 C C . ASP A 1 97 ? 0.641 15.199 -4.201 1.00 86.25 97 ASP A C 1
ATOM 760 O O . ASP A 1 97 ? 0.056 15.773 -3.276 1.00 86.25 97 ASP A O 1
ATOM 764 N N . LEU A 1 98 ? 0.552 13.875 -4.366 1.00 74.38 98 LEU A N 1
ATOM 765 C CA . LEU A 1 98 ? -0.257 13.016 -3.498 1.00 74.38 98 LEU A CA 1
ATOM 766 C C . LEU A 1 98 ? 0.201 13.104 -2.035 1.00 74.38 98 LEU A C 1
ATOM 768 O O . LEU A 1 98 ? -0.614 13.182 -1.110 1.00 74.38 98 LEU A O 1
ATOM 772 N N . ARG A 1 99 ? 1.519 13.136 -1.801 1.00 84.56 99 ARG A N 1
ATOM 773 C CA . ARG A 1 99 ? 2.080 13.298 -0.454 1.00 84.56 99 ARG A CA 1
ATOM 774 C C . ARG A 1 99 ? 1.718 14.658 0.146 1.00 84.56 99 ARG A C 1
ATOM 776 O O . ARG A 1 99 ? 1.420 14.728 1.342 1.00 84.56 99 ARG A O 1
ATOM 783 N N . ALA A 1 100 ? 1.737 15.725 -0.651 1.00 88.06 100 ALA A N 1
ATOM 784 C CA . ALA A 1 100 ? 1.321 17.055 -0.214 1.00 88.06 100 ALA A CA 1
ATOM 785 C C . ALA A 1 100 ? -0.174 17.086 0.155 1.00 88.06 100 ALA A C 1
ATOM 787 O O . ALA A 1 100 ? -0.521 17.564 1.239 1.00 88.06 100 ALA A O 1
ATOM 788 N N . GLN A 1 101 ? -1.038 16.486 -0.670 1.00 87.56 101 GLN A N 1
ATOM 789 C CA . GLN A 1 101 ? -2.477 16.368 -0.400 1.00 87.56 101 GLN A CA 1
ATOM 790 C C . GLN A 1 101 ? -2.763 15.615 0.905 1.00 87.56 101 GLN A C 1
ATOM 792 O O . GLN A 1 101 ? -3.487 16.125 1.761 1.00 87.56 101 GLN A O 1
ATOM 797 N N . LEU A 1 102 ? -2.132 14.455 1.122 1.00 81.81 102 LEU A N 1
ATOM 798 C CA . LEU A 1 102 ? -2.298 13.679 2.360 1.00 81.81 102 LEU A CA 1
ATOM 799 C C . LEU A 1 102 ? -1.860 14.461 3.606 1.00 81.81 102 LEU A C 1
ATOM 801 O O . LEU A 1 102 ? -2.474 14.356 4.672 1.00 81.81 102 LEU A O 1
ATOM 805 N N . ASN A 1 103 ? -0.801 15.265 3.496 1.00 88.25 103 ASN A N 1
ATOM 806 C CA . ASN A 1 103 ? -0.355 16.117 4.595 1.00 88.25 103 ASN A CA 1
ATOM 807 C C . ASN A 1 103 ? -1.344 17.250 4.889 1.00 88.25 103 ASN A C 1
ATOM 809 O O . ASN A 1 103 ? -1.586 17.543 6.063 1.00 88.25 103 ASN A O 1
ATOM 813 N N . ASN A 1 104 ? -1.925 17.863 3.859 1.00 92.38 104 ASN A N 1
ATOM 814 C CA . ASN A 1 104 ? -2.950 18.893 4.022 1.00 92.38 104 ASN A CA 1
ATOM 815 C C . ASN A 1 104 ? -4.215 18.309 4.662 1.00 92.38 104 ASN A C 1
ATOM 817 O O . ASN A 1 104 ? -4.663 18.821 5.686 1.00 92.38 104 ASN A O 1
ATOM 821 N N . GLN A 1 105 ? -4.673 17.148 4.194 1.00 89.38 105 GLN A N 1
ATOM 822 C CA . GLN A 1 105 ? -5.813 16.440 4.780 1.00 89.38 105 GLN A CA 1
ATOM 823 C C . GLN A 1 105 ? -5.580 16.084 6.260 1.00 89.38 105 GLN A C 1
ATOM 825 O O . GLN A 1 105 ? -6.464 16.229 7.104 1.00 89.38 105 GLN A O 1
ATOM 830 N N . ARG A 1 106 ? -4.360 15.671 6.636 1.00 89.25 106 ARG A N 1
ATOM 831 C CA . ARG A 1 106 ? -4.003 15.449 8.052 1.00 89.25 106 ARG A CA 1
ATOM 832 C C . ARG A 1 106 ? -4.079 16.727 8.886 1.00 89.25 106 ARG A C 1
ATOM 834 O O . ARG A 1 106 ? -4.451 16.652 10.058 1.00 89.25 106 ARG A O 1
ATOM 841 N N . LYS A 1 107 ? -3.696 17.880 8.331 1.00 94.06 107 LYS A N 1
ATOM 842 C CA . LYS A 1 107 ? -3.802 19.173 9.026 1.00 94.06 107 LYS A CA 1
ATOM 843 C C . LYS A 1 107 ? -5.266 19.568 9.209 1.00 94.06 107 LYS A C 1
ATOM 845 O O . LYS A 1 107 ? -5.642 19.912 10.326 1.00 94.06 107 LYS A O 1
ATOM 850 N N . GLU A 1 108 ? -6.087 19.433 8.172 1.00 92.88 108 GLU A N 1
ATOM 851 C CA . GLU A 1 108 ? -7.534 19.684 8.227 1.00 92.88 108 GLU A CA 1
ATOM 852 C C . GLU A 1 108 ? -8.222 18.791 9.264 1.00 92.88 108 GLU A C 1
ATOM 854 O O . GLU A 1 108 ? -8.933 19.289 10.137 1.00 92.88 108 GLU A O 1
ATOM 859 N N . ASN A 1 109 ? -7.905 17.493 9.275 1.00 89.06 109 ASN A N 1
ATOM 860 C CA . ASN A 1 109 ? -8.424 16.556 10.272 1.00 89.06 109 ASN A CA 1
ATOM 861 C C . ASN A 1 109 ? -8.015 16.941 11.703 1.00 89.06 109 ASN A C 1
ATOM 863 O O . ASN A 1 109 ? -8.827 16.845 12.622 1.00 89.06 109 ASN A O 1
ATOM 867 N N . LYS A 1 110 ? -6.783 17.427 11.917 1.00 94.75 110 LYS A N 1
ATOM 868 C CA . LYS A 1 110 ? -6.349 17.932 13.233 1.00 94.75 110 LYS A CA 1
ATOM 869 C C . LYS A 1 110 ? -7.126 19.177 13.662 1.00 94.75 110 LYS A C 1
ATOM 871 O O . LYS A 1 110 ? -7.411 19.323 14.850 1.00 94.75 110 LYS A O 1
ATOM 876 N N . VAL A 1 111 ? -7.448 20.077 12.733 1.00 93.88 111 VAL A N 1
ATOM 877 C CA . VAL A 1 111 ? -8.254 21.275 13.018 1.00 93.88 111 VAL A CA 1
ATOM 878 C C . VAL A 1 111 ? -9.693 20.876 13.347 1.00 93.88 111 VAL A C 1
ATOM 880 O O . VAL A 1 111 ? -10.198 21.275 14.394 1.00 93.88 111 VAL A O 1
ATOM 883 N N . SER A 1 112 ? -10.303 20.009 12.536 1.00 93.44 112 SER A N 1
ATOM 884 C CA . SER A 1 112 ? -11.647 19.470 12.775 1.00 93.44 112 SER A CA 1
ATOM 885 C C . SER A 1 112 ? -11.747 18.756 14.129 1.00 93.44 112 SER A C 1
ATOM 887 O O . SER A 1 112 ? -12.662 19.014 14.909 1.00 93.44 112 SER A O 1
ATOM 889 N N . GLN A 1 113 ? -10.746 17.946 14.492 1.00 93.19 113 GLN A N 1
ATOM 890 C CA . GLN A 1 113 ? -10.704 17.275 15.792 1.00 93.19 113 GLN A CA 1
ATOM 891 C C . GLN A 1 113 ? -10.621 18.265 16.967 1.00 93.19 113 GLN A C 1
ATOM 893 O O . GLN A 1 113 ? -11.222 18.025 18.018 1.00 93.19 113 GLN A O 1
ATOM 898 N N . LYS A 1 114 ? -9.883 19.374 16.817 1.00 95.44 114 LYS A N 1
ATOM 899 C CA . LYS A 1 114 ? -9.831 20.438 17.833 1.00 95.44 114 LYS A CA 1
ATOM 900 C C . LYS A 1 114 ? -11.178 21.147 17.977 1.00 95.44 114 LYS A C 1
ATOM 902 O O . LYS A 1 114 ? -11.572 21.419 19.109 1.00 95.44 114 LYS A O 1
ATOM 907 N N . ASP A 1 115 ? -11.878 21.409 16.873 1.00 96.06 115 ASP A N 1
ATOM 908 C CA . ASP A 1 115 ? -13.217 22.012 16.911 1.00 96.06 115 ASP A CA 1
ATOM 909 C C . ASP A 1 115 ? -14.224 21.092 17.611 1.00 96.06 115 ASP A C 1
ATOM 911 O O . ASP A 1 115 ? -14.949 21.516 18.511 1.00 96.06 115 ASP A O 1
ATOM 915 N N . LEU A 1 116 ? -14.177 19.793 17.300 1.00 93.38 116 LEU A N 1
ATOM 916 C CA . LEU A 1 116 ? -15.033 18.798 17.944 1.00 93.38 116 LEU A CA 1
ATOM 917 C C . LEU A 1 116 ? -14.830 18.766 19.466 1.00 93.38 116 LEU A C 1
ATOM 919 O O . LEU A 1 116 ? -15.797 18.724 20.224 1.00 93.38 116 LEU A O 1
ATOM 923 N N . ARG A 1 117 ? -13.571 18.826 19.926 1.00 94.25 117 ARG A N 1
ATOM 924 C CA . ARG A 1 117 ? -13.246 18.887 21.362 1.00 94.25 117 ARG A CA 1
ATOM 925 C C . ARG A 1 117 ? -13.808 20.147 22.020 1.00 94.25 117 ARG A C 1
ATOM 927 O O . ARG A 1 117 ? -14.421 20.036 23.077 1.00 94.25 117 ARG A O 1
ATOM 934 N N . LYS A 1 118 ? -13.674 21.313 21.376 1.00 96.81 118 LYS A N 1
ATOM 935 C CA . LYS A 1 118 ? -14.250 22.569 21.885 1.00 96.81 118 LYS A CA 1
ATOM 936 C C . LYS A 1 118 ? -15.768 22.481 22.043 1.00 96.81 118 LYS A C 1
ATOM 938 O O . LYS A 1 118 ? -16.273 22.833 23.103 1.00 96.81 118 LYS A O 1
ATOM 943 N N . ARG A 1 119 ? -16.479 21.947 21.043 1.00 94.62 119 ARG A N 1
ATOM 944 C CA . ARG A 1 119 ? -17.942 21.765 21.102 1.00 94.62 119 ARG A CA 1
ATOM 945 C C . ARG A 1 119 ? -18.373 20.833 22.238 1.00 94.62 119 ARG A C 1
ATOM 947 O O . ARG A 1 119 ? -19.377 21.091 22.898 1.00 94.62 119 ARG A O 1
ATOM 954 N N . ILE A 1 120 ? -17.615 19.763 22.491 1.00 93.31 120 ILE A N 1
ATOM 955 C CA . ILE A 1 120 ?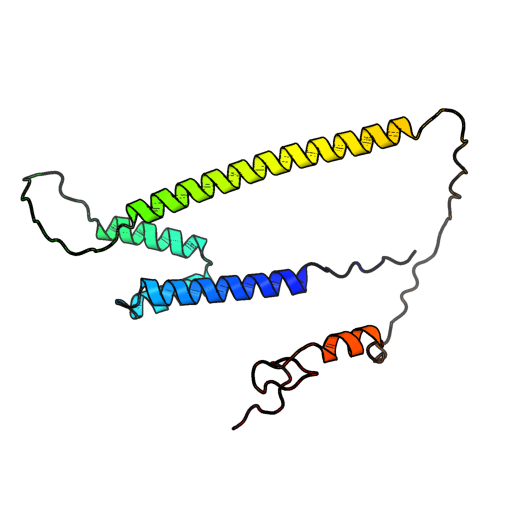 -17.877 18.850 23.615 1.00 93.31 120 ILE A CA 1
ATOM 956 C C . ILE A 1 120 ? -17.699 19.574 24.955 1.00 93.31 120 ILE A C 1
ATOM 958 O O . ILE A 1 120 ? -18.544 19.436 25.841 1.00 93.31 120 ILE A O 1
ATOM 962 N N . ASP A 1 121 ? -16.627 20.350 25.110 1.00 94.06 121 ASP A N 1
ATOM 963 C CA . ASP A 1 121 ? -16.354 21.085 26.348 1.00 94.06 121 ASP A CA 1
ATOM 964 C C . ASP A 1 121 ? -17.376 22.207 26.589 1.00 94.06 121 ASP A C 1
ATOM 966 O O . ASP A 1 121 ? -17.816 22.410 27.722 1.00 94.06 121 ASP A O 1
ATOM 970 N N . GLU A 1 122 ? -17.822 22.887 25.534 1.00 95.12 122 GLU A N 1
ATOM 971 C CA . GLU A 1 122 ? -18.886 23.891 25.601 1.00 95.12 122 GLU A CA 1
ATOM 972 C C . GLU A 1 122 ? -20.239 23.268 25.972 1.00 95.12 122 GLU A C 1
ATOM 974 O O . GLU A 1 122 ? -20.915 23.754 26.880 1.00 95.12 122 GLU A O 1
ATOM 979 N N . SER A 1 123 ? -20.593 22.123 25.376 1.00 91.62 123 SER A N 1
ATOM 980 C CA . SER A 1 123 ? -21.815 21.393 25.737 1.00 91.62 123 SER A CA 1
ATOM 981 C C . SER A 1 123 ? -21.806 20.926 27.199 1.00 91.62 123 SER A C 1
ATOM 983 O O . SER A 1 123 ? -22.841 20.970 27.866 1.00 91.62 123 SER A O 1
ATOM 985 N N . LYS A 1 124 ? -20.644 20.533 27.743 1.00 89.06 124 LYS A N 1
ATOM 986 C CA . LYS A 1 124 ? -20.508 20.209 29.174 1.00 89.06 124 LYS A CA 1
ATOM 987 C C . LYS A 1 124 ? -20.746 21.424 30.069 1.00 89.06 124 LYS A C 1
ATOM 989 O O . LYS A 1 124 ? -21.407 21.281 31.093 1.00 89.06 124 LYS A O 1
ATOM 994 N N . ARG A 1 125 ? -20.247 22.605 29.685 1.00 87.62 125 ARG A N 1
ATOM 995 C CA . ARG A 1 125 ? -20.474 23.856 30.432 1.00 87.62 125 ARG A CA 1
ATOM 996 C C . ARG A 1 125 ? -21.948 24.254 30.430 1.00 87.62 125 ARG A C 1
ATOM 998 O O . ARG A 1 125 ? -22.461 24.628 31.475 1.00 87.62 125 ARG A O 1
ATOM 1005 N N . GLN A 1 126 ? -22.639 24.098 29.300 1.00 85.44 126 GLN A N 1
ATOM 1006 C CA . GLN A 1 126 ? -24.072 24.405 29.193 1.00 85.44 126 GLN A CA 1
ATOM 1007 C C . GLN A 1 126 ? -24.959 23.458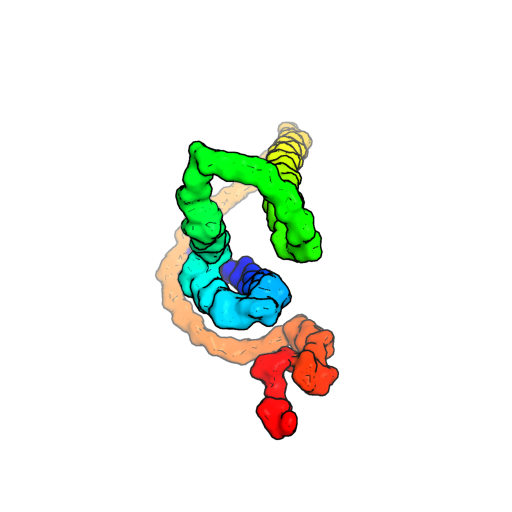 30.020 1.00 85.44 126 GLN A C 1
ATOM 1009 O O . GLN A 1 126 ? -26.012 23.870 30.494 1.00 85.44 126 GLN A O 1
ATOM 1014 N N . ARG A 1 127 ? -24.542 22.201 30.232 1.00 79.81 127 ARG A N 1
ATOM 1015 C CA . ARG A 1 127 ? -25.271 21.243 31.089 1.00 79.81 127 ARG A CA 1
ATOM 1016 C C . ARG A 1 127 ? -25.004 21.423 32.586 1.00 79.81 127 ARG A C 1
ATOM 1018 O O . ARG A 1 127 ? -25.747 20.882 33.395 1.00 79.81 127 ARG A O 1
ATOM 1025 N N . GLY A 1 128 ? -23.966 22.168 32.961 1.00 63.03 128 GLY A N 1
ATOM 1026 C CA . GLY A 1 128 ? -23.665 22.521 34.346 1.00 63.03 128 GLY A CA 1
ATOM 1027 C C . GLY A 1 128 ? -24.423 23.767 34.794 1.00 63.03 128 GLY A C 1
ATOM 1028 O O . GLY A 1 128 ? -23.796 24.754 35.166 1.00 63.03 128 GLY A O 1
ATOM 1029 N N . ALA A 1 129 ? -25.755 23.754 34.738 1.00 59.44 129 ALA A N 1
ATOM 1030 C CA . ALA A 1 129 ? -26.538 24.791 35.400 1.00 59.44 129 ALA A CA 1
ATOM 1031 C C . ALA A 1 129 ? -26.386 24.647 36.932 1.00 59.44 129 ALA A C 1
ATOM 1033 O O . ALA A 1 129 ? -26.381 23.523 37.448 1.00 59.44 129 ALA A O 1
ATOM 1034 N N . PRO A 1 130 ? -26.246 25.753 37.682 1.00 58.88 130 PRO A N 1
ATOM 1035 C CA . PRO A 1 130 ? -26.044 25.711 39.122 1.00 58.88 130 PRO A CA 1
ATOM 1036 C C . PRO A 1 130 ? -27.358 25.311 39.804 1.00 58.88 130 PRO A C 1
ATOM 1038 O O . PRO A 1 130 ? -28.266 26.125 39.937 1.00 58.88 130 PRO A O 1
ATOM 1041 N N . GLY A 1 131 ? -27.485 24.046 40.214 1.00 61.25 131 GLY A N 1
ATOM 1042 C CA . GLY A 1 131 ? -28.666 23.601 40.962 1.00 61.25 131 GLY A CA 1
ATOM 1043 C C . GLY A 1 131 ? -28.721 22.118 41.318 1.00 61.25 131 GLY A C 1
ATOM 1044 O O . GLY A 1 131 ? -29.200 21.775 42.398 1.00 61.25 131 GLY A O 1
ATOM 1045 N N . GLU A 1 132 ? -28.189 21.221 40.485 1.00 55.91 132 GLU A N 1
ATOM 1046 C CA . GLU A 1 132 ? -28.211 19.789 40.803 1.00 55.91 132 GLU A CA 1
ATOM 1047 C C . GLU A 1 132 ? -26.972 19.374 41.598 1.00 55.91 132 GLU A C 1
ATOM 1049 O O . GLU A 1 132 ? -25.862 19.245 41.080 1.00 55.91 132 GLU A O 1
ATOM 1054 N N . LYS A 1 133 ? -27.177 19.174 42.905 1.00 63.94 133 LYS A N 1
ATOM 1055 C CA . LYS A 1 133 ? -26.162 18.660 43.827 1.00 63.94 133 LYS A CA 1
ATOM 1056 C C . LYS A 1 133 ? -25.607 17.330 43.289 1.00 63.94 133 LYS A C 1
ATOM 1058 O O . LYS A 1 133 ? -26.388 16.397 43.080 1.00 63.94 133 LYS A O 1
ATOM 1063 N N . PRO A 1 134 ? -24.283 17.193 43.105 1.00 57.22 134 PRO A N 1
ATOM 1064 C CA . PRO A 1 134 ? -23.687 15.937 42.679 1.00 57.22 134 PRO A CA 1
ATOM 1065 C C . PRO A 1 134 ? -23.975 14.873 43.741 1.00 57.22 134 PRO A C 1
ATOM 1067 O O . PRO A 1 134 ? -23.497 14.968 44.872 1.00 57.22 134 PRO A O 1
ATOM 1070 N N . LYS A 1 135 ? -24.771 13.853 43.393 1.00 63.50 135 LYS A N 1
ATOM 1071 C CA . LYS A 1 135 ? -24.921 12.656 44.228 1.00 63.50 135 LYS A CA 1
ATOM 1072 C C . LYS A 1 135 ? -23.528 12.052 44.411 1.00 63.50 135 LYS A C 1
ATOM 1074 O O . LYS A 1 135 ? -22.924 11.570 43.452 1.00 63.50 135 LYS A O 1
ATOM 1079 N N . GLN A 1 136 ? -23.012 12.162 45.635 1.00 53.41 136 GLN A N 1
ATOM 1080 C CA . GLN A 1 136 ? -21.692 11.702 46.050 1.00 53.41 136 GLN A CA 1
ATOM 1081 C C . GLN A 1 136 ? -21.460 10.266 45.575 1.00 53.41 136 GLN A C 1
ATOM 1083 O O . GLN A 1 136 ? -22.159 9.333 45.976 1.00 53.41 136 GLN A O 1
ATOM 1088 N N . LYS A 1 137 ? -20.461 10.086 44.706 1.00 52.47 137 LYS A N 1
ATOM 1089 C CA . LYS A 1 137 ? -19.928 8.766 44.384 1.00 52.47 137 LYS A CA 1
ATOM 1090 C C . LYS A 1 137 ? -19.247 8.227 45.636 1.00 52.47 137 LYS A C 1
ATOM 1092 O O . LYS A 1 137 ? -18.213 8.731 46.059 1.00 52.47 137 LYS A O 1
ATOM 1097 N N . ARG A 1 138 ? -19.887 7.217 46.221 1.00 46.62 138 ARG A N 1
ATOM 1098 C CA . ARG A 1 138 ? -19.415 6.407 47.343 1.00 46.62 138 ARG A CA 1
ATOM 1099 C C . ARG A 1 138 ? -18.012 5.873 47.028 1.00 46.62 138 ARG A C 1
ATOM 1101 O O . ARG A 1 138 ? -17.828 5.164 46.039 1.00 46.62 138 ARG A O 1
ATOM 1108 N N . THR A 1 139 ? -17.043 6.222 47.862 1.00 54.31 139 THR A N 1
ATOM 1109 C CA . THR A 1 139 ? -15.715 5.610 47.919 1.00 54.31 139 THR A CA 1
ATOM 1110 C C . THR A 1 139 ? -15.876 4.157 48.364 1.00 54.31 139 THR A C 1
ATOM 1112 O O . THR A 1 139 ? -16.295 3.888 49.488 1.00 54.31 139 THR A O 1
ATOM 1115 N N . ARG A 1 140 ? -15.610 3.201 47.467 1.00 57.41 140 ARG A N 1
ATOM 1116 C CA . ARG A 1 140 ? -15.559 1.775 47.812 1.00 57.41 140 ARG A CA 1
ATOM 1117 C C . ARG A 1 140 ? -14.097 1.384 47.986 1.00 57.41 140 ARG A C 1
ATOM 1119 O O . ARG A 1 140 ? -13.368 1.273 47.005 1.00 57.41 140 ARG A O 1
ATOM 1126 N N . TYR A 1 141 ? -13.718 1.252 49.254 1.00 53.16 141 TYR A N 1
ATOM 1127 C CA . TYR A 1 141 ? -12.484 0.630 49.713 1.00 53.16 141 TYR A CA 1
ATOM 1128 C C . TYR A 1 141 ? -12.383 -0.821 49.222 1.00 53.16 141 TYR A C 1
ATOM 1130 O O . TYR A 1 141 ? -13.399 -1.501 49.074 1.00 53.16 141 TYR A O 1
ATOM 1138 N N . GLU A 1 142 ? -11.132 -1.210 48.969 1.00 56.53 142 GLU A N 1
ATOM 1139 C CA . GLU A 1 142 ? -10.521 -2.531 49.162 1.00 56.53 142 GLU A CA 1
ATOM 1140 C C . GLU A 1 142 ? -11.284 -3.767 48.662 1.00 56.53 142 GLU A C 1
ATOM 1142 O O . GLU A 1 142 ? -12.281 -4.207 49.225 1.00 56.53 142 GLU A O 1
ATOM 1147 N N . ALA A 1 143 ? -10.737 -4.388 47.616 1.00 45.91 143 ALA A N 1
ATOM 1148 C CA . ALA A 1 143 ? -10.985 -5.791 47.304 1.00 45.91 143 ALA A CA 1
ATOM 1149 C C . ALA A 1 143 ? -9.729 -6.372 46.642 1.00 45.91 143 ALA A C 1
ATOM 1151 O O . ALA A 1 143 ? -9.560 -6.230 45.423 1.00 45.91 143 ALA A O 1
ATOM 1152 N N . SER A 1 144 ? -8.848 -6.840 47.536 1.00 48.59 144 SER A N 1
ATOM 1153 C CA . SER A 1 144 ? -8.130 -8.125 47.567 1.00 48.59 144 SER A CA 1
ATOM 1154 C C . SER A 1 144 ? -7.787 -8.786 46.229 1.00 48.59 144 SER A C 1
ATOM 1156 O O . SER A 1 144 ? -8.623 -8.982 45.347 1.00 48.59 144 SER A O 1
ATOM 1158 N N . GLU A 1 145 ? -6.503 -9.115 46.144 1.00 55.19 145 GLU A N 1
ATOM 1159 C CA . GLU A 1 145 ? -5.859 -10.004 45.192 1.00 55.19 145 GLU A CA 1
ATOM 1160 C C . GLU A 1 145 ? -6.230 -11.448 45.556 1.00 55.19 145 GLU A C 1
ATOM 1162 O O . GLU A 1 145 ? -5.818 -11.938 46.602 1.00 55.19 145 GLU A O 1
ATOM 1167 N N . GLU A 1 146 ? -7.019 -12.114 44.717 1.00 54.59 146 GLU A N 1
ATOM 1168 C CA . GLU A 1 146 ? -7.070 -13.575 44.646 1.00 54.59 146 GLU A CA 1
ATOM 1169 C C . GLU A 1 146 ? -6.991 -13.946 43.162 1.00 54.59 146 GLU A C 1
ATOM 1171 O O . GLU A 1 146 ? -7.821 -13.538 42.343 1.00 54.59 146 GLU A O 1
ATOM 1176 N N . GLU A 1 147 ? -5.904 -14.624 42.807 1.00 57.56 147 GLU A N 1
ATOM 1177 C CA . GLU A 1 147 ? -5.643 -15.163 41.479 1.00 57.56 147 GLU A CA 1
ATOM 1178 C C . GLU A 1 147 ? -6.460 -16.450 41.312 1.00 57.56 147 GLU A C 1
ATOM 1180 O O . GLU A 1 147 ? -6.112 -17.490 41.863 1.00 57.56 147 GLU A O 1
ATOM 1185 N N . GLU A 1 148 ? -7.568 -16.376 40.572 1.00 51.28 148 GLU A N 1
ATOM 1186 C CA . GLU A 1 148 ? -8.343 -17.554 40.177 1.00 51.28 148 GLU A CA 1
ATOM 1187 C C . GLU A 1 148 ? -7.883 -18.027 38.789 1.00 51.28 148 GLU A C 1
ATOM 1189 O O . GLU A 1 148 ? -7.990 -17.322 37.778 1.00 51.28 148 GLU A O 1
ATOM 1194 N N . GLU A 1 149 ? -7.319 -19.231 38.770 1.00 55.16 149 GLU A N 1
ATOM 1195 C CA . GLU A 1 149 ? -6.903 -19.996 37.601 1.00 55.16 149 GLU A CA 1
ATOM 1196 C C . GLU A 1 149 ? -8.136 -20.365 36.758 1.00 55.16 149 GLU A C 1
ATOM 1198 O O . GLU A 1 149 ? -8.860 -21.315 37.041 1.00 55.16 149 GLU A O 1
ATOM 1203 N N . VAL A 1 150 ? -8.417 -19.570 35.719 1.00 44.62 150 VAL A N 1
ATOM 1204 C CA . VAL A 1 150 ? -9.536 -19.829 34.803 1.00 44.62 150 VAL A CA 1
ATOM 1205 C C . VAL A 1 150 ? -9.139 -20.913 33.8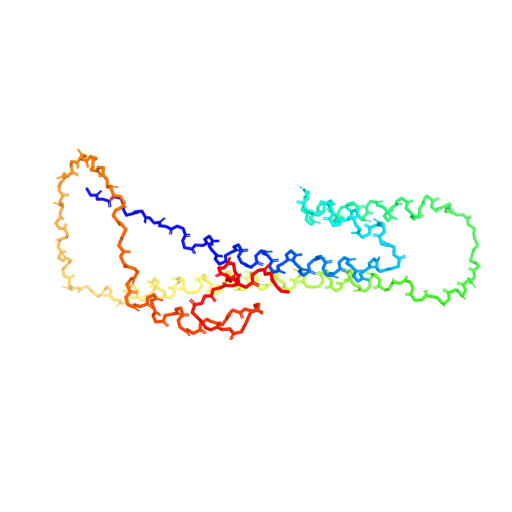02 1.00 44.62 150 VAL A C 1
ATOM 1207 O O . VAL A 1 150 ? -8.491 -20.639 32.787 1.00 44.62 150 VAL A O 1
ATOM 1210 N N . GLU A 1 151 ? -9.585 -22.139 34.064 1.00 50.16 151 GLU A N 1
ATOM 1211 C CA . GLU A 1 151 ? -9.669 -23.198 33.063 1.00 50.16 151 GLU A CA 1
ATOM 1212 C C . GLU A 1 151 ? -10.525 -22.721 31.874 1.00 50.16 151 GLU A C 1
ATOM 1214 O O . GLU A 1 151 ? -11.698 -22.360 32.007 1.00 50.16 151 GLU A O 1
ATOM 1219 N N . LEU A 1 152 ? -9.924 -22.701 30.680 1.00 44.19 152 LEU A N 1
ATOM 1220 C CA . LEU A 1 152 ? -10.586 -22.369 29.418 1.00 44.19 152 LEU A CA 1
ATOM 1221 C C . LEU A 1 152 ? -11.549 -23.498 29.021 1.00 44.19 152 LEU A C 1
ATOM 1223 O O . LEU A 1 152 ? -11.257 -24.321 28.154 1.00 44.19 152 LEU A O 1
ATOM 1227 N N . SER A 1 153 ? -12.718 -23.522 29.657 1.00 51.28 153 SER A N 1
ATOM 1228 C CA . SER A 1 153 ? -13.847 -24.350 29.245 1.00 51.28 153 SER A CA 1
ATOM 1229 C C . SER A 1 153 ? -14.308 -23.928 27.847 1.00 51.28 153 SER A C 1
ATOM 1231 O O . SER A 1 153 ? -14.601 -22.755 27.593 1.00 51.28 153 SER A O 1
ATOM 1233 N N . GLY A 1 154 ? -14.326 -24.896 26.924 1.00 53.84 154 GLY A N 1
ATOM 1234 C CA . GLY A 1 154 ? -14.724 -24.758 25.525 1.00 53.84 154 GLY A CA 1
ATOM 1235 C C . GLY A 1 154 ? -16.195 -24.381 25.372 1.00 53.84 154 GLY A C 1
ATOM 1236 O O . GLY A 1 154 ? -17.030 -25.215 25.032 1.00 53.84 154 GLY A O 1
ATOM 1237 N N . GLY A 1 155 ? -16.505 -23.111 25.619 1.00 51.47 155 GLY A N 1
ATOM 1238 C CA . GLY A 1 155 ? -17.829 -22.546 25.428 1.00 51.47 155 GLY A CA 1
ATOM 1239 C C . GLY A 1 155 ? -18.245 -22.617 23.962 1.00 51.47 155 GLY A C 1
ATOM 1240 O O . GLY A 1 155 ? -17.580 -22.064 23.084 1.00 51.47 155 GLY A O 1
ATOM 1241 N N . GLU A 1 156 ? -19.366 -23.295 23.719 1.00 68.56 156 GLU A N 1
ATOM 1242 C CA . GLU A 1 156 ? -20.117 -23.264 22.466 1.00 68.56 156 GLU A CA 1
ATOM 1243 C C . GLU A 1 156 ? -20.137 -21.831 21.892 1.00 68.56 156 GLU A C 1
ATOM 1245 O O . GLU A 1 156 ? -20.543 -20.894 22.588 1.00 68.56 156 GLU A O 1
ATOM 1250 N N . PRO A 1 157 ? -19.719 -21.615 20.631 1.00 66.94 157 PRO A N 1
ATOM 1251 C CA . PRO A 1 157 ? -19.761 -20.290 20.033 1.00 66.94 157 PRO A CA 1
ATOM 1252 C C . PRO A 1 157 ? -21.211 -19.798 20.014 1.00 66.94 157 PRO A C 1
ATOM 1254 O O . PRO A 1 157 ? -22.080 -20.432 19.409 1.00 66.94 157 PRO A O 1
ATOM 1257 N N . GLY A 1 158 ? -21.458 -18.672 20.690 1.00 73.69 158 GLY A N 1
ATOM 1258 C CA . GLY A 1 158 ? -22.797 -18.115 20.873 1.00 73.69 158 GLY A CA 1
ATOM 1259 C C . GLY A 1 158 ? -23.565 -17.953 19.558 1.00 73.69 158 GLY A C 1
ATOM 1260 O O . GLY A 1 158 ? -22.982 -17.711 18.499 1.00 73.69 158 GLY A O 1
ATOM 1261 N N . GLU A 1 159 ? -24.893 -18.059 19.632 1.00 72.62 159 GLU A N 1
ATOM 1262 C CA . GLU A 1 159 ? -25.856 -17.977 18.515 1.00 72.62 159 GLU A CA 1
ATOM 1263 C C . GLU A 1 159 ? -25.543 -16.861 17.493 1.00 72.62 159 GLU A C 1
ATOM 1265 O O . GLU A 1 159 ? -25.623 -17.069 16.279 1.00 72.62 159 GLU A O 1
ATOM 1270 N N . ALA A 1 160 ? -25.087 -15.694 17.963 1.00 69.94 160 ALA A N 1
ATOM 1271 C CA . ALA A 1 160 ? -24.697 -14.569 17.111 1.00 69.94 160 ALA A CA 1
ATOM 1272 C C . ALA A 1 160 ? -23.511 -14.889 16.174 1.00 69.94 160 ALA A C 1
ATOM 1274 O O . ALA A 1 160 ? -23.497 -14.477 15.011 1.00 69.94 160 ALA A O 1
ATOM 1275 N N . PHE A 1 161 ? -22.534 -15.667 16.644 1.00 68.88 161 PHE A N 1
ATOM 1276 C CA . PHE A 1 161 ? -21.389 -16.107 15.846 1.00 68.88 161 PHE A CA 1
ATOM 1277 C C . PHE A 1 161 ? -21.802 -17.162 14.809 1.00 68.88 161 PHE A C 1
ATOM 1279 O O . PHE A 1 161 ? -21.403 -17.076 13.642 1.00 68.88 161 PHE A O 1
ATOM 1286 N N . LYS A 1 162 ? -22.688 -18.098 15.192 1.00 72.50 162 LYS A N 1
ATOM 1287 C CA . LYS A 1 162 ? -23.283 -19.082 14.268 1.00 72.50 162 LYS A CA 1
ATOM 1288 C C . LYS A 1 162 ? -24.082 -18.390 13.152 1.00 72.50 162 LYS A C 1
ATOM 1290 O O . LYS A 1 162 ? -24.019 -18.832 12.006 1.00 72.50 162 LYS A O 1
ATOM 1295 N N . ALA A 1 163 ? -24.785 -17.290 13.435 1.00 75.88 163 ALA A N 1
ATOM 1296 C CA . ALA A 1 163 ? -25.501 -16.513 12.417 1.00 75.88 163 ALA A CA 1
ATOM 1297 C C . ALA A 1 163 ? -24.555 -15.792 11.432 1.00 75.88 163 ALA A C 1
ATOM 1299 O O . ALA A 1 163 ? -24.825 -15.759 10.228 1.00 75.88 163 ALA A O 1
ATOM 1300 N N . GLY A 1 164 ? -23.425 -15.264 11.917 1.00 73.81 164 GLY A N 1
ATOM 1301 C CA . GLY A 1 164 ? -22.406 -14.616 11.082 1.00 73.81 164 GLY A CA 1
ATOM 1302 C C . GLY A 1 164 ? -21.714 -15.579 10.111 1.00 73.81 164 GLY A C 1
ATOM 1303 O O . GLY A 1 164 ? -21.566 -15.264 8.929 1.00 73.81 164 GLY A O 1
ATOM 1304 N N . MET A 1 165 ? -21.362 -16.786 10.569 1.00 75.19 165 MET A N 1
ATOM 1305 C CA . MET A 1 165 ? -20.697 -17.799 9.733 1.00 75.19 165 MET A CA 1
ATOM 1306 C C . MET A 1 165 ? -21.550 -18.285 8.554 1.00 75.19 165 MET A C 1
ATOM 1308 O O . MET A 1 165 ? -20.997 -18.617 7.505 1.00 75.19 165 MET A O 1
ATOM 1312 N N . ARG A 1 166 ? -22.885 -18.272 8.668 1.00 78.81 166 ARG A N 1
ATOM 1313 C CA . ARG A 1 166 ? -23.791 -18.686 7.576 1.00 78.81 166 ARG A CA 1
ATOM 1314 C C . ARG A 1 166 ? -23.739 -17.757 6.359 1.00 78.81 166 ARG A C 1
ATOM 1316 O O . ARG A 1 166 ? -24.058 -18.189 5.259 1.00 78.81 166 ARG A O 1
ATOM 1323 N N . ARG A 1 167 ? -23.322 -16.497 6.524 1.00 85.81 167 ARG A N 1
ATOM 1324 C CA . ARG A 1 167 ? -23.233 -15.525 5.415 1.00 85.81 167 ARG A CA 1
ATOM 1325 C C . ARG A 1 167 ? -21.910 -15.592 4.650 1.00 85.81 167 ARG A C 1
ATOM 1327 O O . ARG A 1 167 ? -21.797 -15.005 3.577 1.00 85.81 167 ARG A O 1
ATOM 1334 N N . ILE A 1 168 ? -20.913 -16.296 5.182 1.00 88.44 168 ILE A N 1
ATOM 1335 C CA . ILE A 1 168 ? -19.580 -16.390 4.583 1.00 88.44 168 ILE A CA 1
ATOM 1336 C C . ILE A 1 168 ? -19.562 -17.541 3.568 1.00 88.44 168 ILE A C 1
ATOM 1338 O O . ILE A 1 168 ? -19.897 -18.678 3.903 1.00 88.44 168 ILE A O 1
ATOM 1342 N N . LYS A 1 169 ? -19.161 -17.242 2.324 1.00 93.00 169 LYS A N 1
ATOM 1343 C CA . LYS A 1 169 ? -18.914 -18.225 1.256 1.00 93.00 169 LYS A CA 1
ATOM 1344 C C . LYS A 1 169 ? -17.416 -18.512 1.153 1.00 93.00 169 LYS A C 1
ATOM 1346 O O . LYS A 1 169 ? -16.607 -17.590 1.097 1.00 93.00 169 LYS A O 1
ATOM 1351 N N . CYS A 1 170 ? -17.049 -19.786 1.094 1.00 90.81 170 CYS A N 1
ATOM 1352 C CA . CYS A 1 170 ? -15.673 -20.208 0.876 1.00 90.81 170 CYS A CA 1
ATOM 1353 C C . CYS A 1 170 ? -15.235 -19.898 -0.561 1.00 90.81 170 CYS A C 1
ATOM 1355 O O . CYS A 1 170 ? -15.872 -20.348 -1.507 1.00 90.81 170 CYS A O 1
ATOM 1357 N N . PHE A 1 171 ? -14.126 -19.180 -0.740 1.00 88.62 171 PHE A N 1
ATOM 1358 C CA . PHE A 1 171 ? -13.616 -18.828 -2.072 1.00 88.62 171 PHE A CA 1
ATOM 1359 C C . PHE A 1 171 ? -13.097 -20.026 -2.879 1.00 88.62 171 PHE A C 1
ATOM 1361 O O . PHE A 1 171 ? -13.094 -19.962 -4.099 1.00 88.62 171 PHE A O 1
ATOM 1368 N N . LYS A 1 172 ? -12.682 -21.119 -2.219 1.00 90.88 172 LYS A N 1
ATOM 1369 C CA . LYS A 1 172 ? -12.178 -22.321 -2.906 1.00 90.88 172 LYS A CA 1
ATOM 1370 C C . LYS A 1 172 ? -13.308 -23.188 -3.476 1.00 90.88 172 LYS A C 1
ATOM 1372 O O . LYS A 1 172 ? -13.205 -23.675 -4.590 1.00 90.88 172 LYS A O 1
ATOM 1377 N N . CYS A 1 173 ? -14.374 -23.422 -2.704 1.00 92.81 173 CYS A N 1
ATOM 1378 C CA . CYS A 1 173 ? -15.433 -24.377 -3.072 1.00 92.81 173 CYS A CA 1
ATOM 1379 C C . CYS A 1 173 ? -16.823 -23.748 -3.252 1.00 92.81 173 CYS A C 1
ATOM 1381 O O . CYS A 1 173 ? -17.784 -24.464 -3.523 1.00 92.81 173 CYS A O 1
ATOM 1383 N N . HIS A 1 174 ? -16.950 -22.437 -3.039 1.00 91.31 174 HIS A N 1
ATOM 1384 C CA . HIS A 1 174 ? -18.193 -21.660 -3.095 1.00 91.31 174 HIS A CA 1
ATOM 1385 C C . HIS A 1 174 ? -19.324 -22.119 -2.153 1.00 91.31 174 HIS A C 1
ATOM 1387 O O . HIS A 1 174 ? -20.439 -21.600 -2.228 1.00 91.31 174 HIS A O 1
ATOM 1393 N N . LYS A 1 175 ? -19.050 -23.031 -1.209 1.00 91.94 175 LYS A N 1
ATOM 1394 C CA . LYS A 1 175 ? -20.008 -23.466 -0.179 1.00 91.94 175 LYS A CA 1
ATOM 1395 C C . LYS A 1 175 ? -20.006 -22.512 1.022 1.00 91.94 175 LYS A C 1
ATOM 1397 O O . LYS A 1 175 ? -18.996 -21.876 1.321 1.00 91.94 175 LYS A O 1
ATOM 1402 N N . GLN A 1 176 ? -2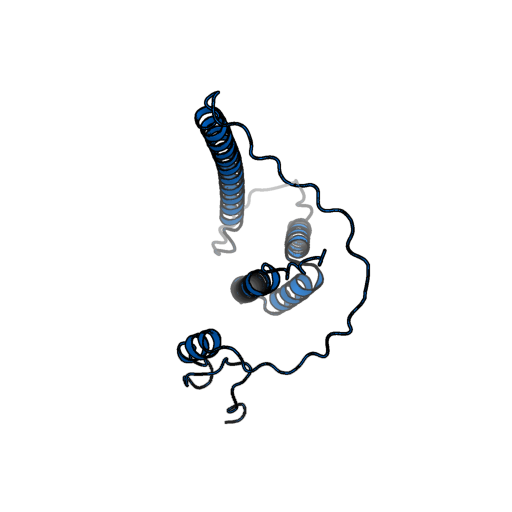1.146 -22.399 1.702 1.00 92.50 176 GLN A N 1
ATOM 1403 C CA . GLN A 1 176 ? -21.320 -21.528 2.872 1.00 92.50 176 GLN A CA 1
ATOM 1404 C C . GLN A 1 176 ? -20.827 -22.194 4.169 1.00 92.50 176 GLN A C 1
ATOM 1406 O O . GLN A 1 176 ? -20.645 -23.412 4.219 1.00 92.50 176 GLN A O 1
ATOM 1411 N N . GLY A 1 177 ? -20.627 -21.398 5.223 1.00 89.75 177 GLY A N 1
ATOM 1412 C CA . GLY A 1 177 ? -20.410 -21.895 6.590 1.00 89.75 177 GLY A CA 1
ATOM 1413 C C . GLY A 1 177 ? -18.954 -22.144 6.990 1.00 89.75 177 GLY A C 1
ATOM 1414 O O . GLY A 1 177 ? -18.705 -22.577 8.109 1.00 89.75 177 GLY A O 1
ATOM 1415 N N . HIS A 1 178 ? -17.986 -21.863 6.114 1.00 90.75 178 HIS A N 1
ATOM 1416 C CA . HIS A 1 178 ? -16.561 -21.938 6.439 1.00 90.75 178 HIS A CA 1
ATOM 1417 C C . HIS A 1 178 ? -15.738 -20.945 5.609 1.00 90.75 178 HIS A C 1
ATOM 1419 O O . HIS A 1 178 ? -16.147 -20.501 4.536 1.00 90.75 178 HIS A O 1
ATOM 1425 N N . ILE A 1 179 ? -14.552 -20.609 6.115 1.00 91.00 179 ILE A N 1
ATOM 1426 C CA . ILE A 1 179 ? -13.545 -19.813 5.404 1.00 91.00 179 ILE A CA 1
ATOM 1427 C C . ILE A 1 179 ? -12.609 -20.720 4.598 1.00 91.00 179 ILE A C 1
ATOM 1429 O O . ILE A 1 179 ? -12.468 -21.900 4.910 1.00 91.00 179 ILE A O 1
ATOM 1433 N N . ALA A 1 180 ? -11.925 -20.163 3.593 1.00 88.38 180 ALA A N 1
ATOM 1434 C CA . ALA A 1 180 ? -11.033 -20.917 2.703 1.00 88.38 180 ALA A CA 1
ATOM 1435 C C . ALA A 1 180 ? -9.928 -21.708 3.431 1.00 88.38 180 ALA A C 1
ATOM 1437 O O . ALA A 1 180 ? -9.523 -22.756 2.936 1.00 88.38 180 ALA A O 1
ATOM 1438 N N . ALA A 1 181 ? -9.490 -21.238 4.605 1.00 88.50 181 ALA A N 1
ATOM 1439 C CA . ALA A 1 181 ? -8.504 -21.917 5.450 1.00 88.50 181 ALA A CA 1
ATOM 1440 C C . ALA A 1 181 ? -9.014 -23.237 6.064 1.00 88.50 181 ALA A C 1
ATOM 1442 O O . ALA A 1 181 ? -8.217 -24.122 6.332 1.00 88.50 181 ALA A O 1
ATOM 1443 N N . ASN A 1 182 ? -10.333 -23.387 6.239 1.00 88.19 182 ASN A N 1
ATOM 1444 C CA . ASN A 1 182 ? -10.968 -24.596 6.782 1.00 88.19 182 ASN A CA 1
ATOM 1445 C C . ASN A 1 182 ? -11.686 -25.401 5.681 1.00 88.19 182 ASN A C 1
ATOM 1447 O O . ASN A 1 182 ? -12.633 -26.142 5.952 1.00 88.19 182 ASN A O 1
ATOM 1451 N N . CYS A 1 183 ? -11.311 -25.209 4.414 1.00 90.94 183 CYS A N 1
ATOM 1452 C CA . CYS A 1 183 ? -11.946 -25.902 3.302 1.00 90.94 183 CYS A CA 1
ATOM 1453 C C . CYS A 1 183 ? -11.448 -27.348 3.235 1.00 90.94 183 CYS A C 1
ATOM 1455 O O . CYS A 1 183 ? -10.294 -27.590 2.915 1.00 90.94 183 CYS A O 1
ATOM 1457 N N . ARG A 1 184 ? -12.336 -28.320 3.457 1.00 87.69 184 ARG A N 1
ATOM 1458 C CA . ARG A 1 184 ? -11.992 -29.755 3.420 1.00 87.69 184 ARG A CA 1
ATOM 1459 C C . ARG A 1 184 ? -11.675 -30.291 2.011 1.00 87.69 184 ARG A C 1
ATOM 1461 O O . ARG A 1 184 ? -11.296 -31.446 1.873 1.00 87.69 184 ARG A O 1
ATOM 1468 N N . ASN A 1 185 ? -11.825 -29.468 0.970 1.00 74.44 185 ASN A N 1
ATOM 1469 C CA . ASN A 1 185 ? -11.603 -29.841 -0.432 1.00 74.44 185 ASN A CA 1
ATOM 1470 C C . ASN A 1 185 ? -10.161 -29.561 -0.910 1.00 74.44 185 ASN A C 1
ATOM 1472 O O . ASN A 1 185 ? -9.978 -29.140 -2.047 1.00 74.44 185 ASN A O 1
ATOM 1476 N N . GLU A 1 186 ? -9.131 -29.757 -0.085 1.00 65.12 186 GLU A N 1
ATOM 1477 C CA . GLU A 1 186 ? -7.742 -29.421 -0.464 1.00 65.12 186 GLU A CA 1
ATOM 1478 C C . GLU A 1 186 ? -7.083 -30.373 -1.486 1.00 65.12 186 GLU A C 1
ATOM 1480 O O . GLU A 1 186 ? -5.871 -30.335 -1.653 1.00 65.12 186 GLU A O 1
ATOM 1485 N N . GLY A 1 187 ? -7.837 -31.206 -2.207 1.00 62.50 187 GLY A N 1
ATOM 1486 C CA . GLY A 1 187 ? -7.230 -32.181 -3.117 1.00 62.50 187 GLY A CA 1
ATOM 1487 C C . GLY A 1 187 ? -8.150 -32.722 -4.201 1.00 62.50 187 GLY A C 1
ATOM 1488 O O . GLY A 1 187 ? -8.490 -33.903 -4.180 1.00 62.50 187 GLY A O 1
ATOM 1489 N N . LYS A 1 188 ? -8.533 -31.877 -5.159 1.00 52.09 188 LYS A N 1
ATOM 1490 C CA . LYS A 1 188 ? -8.867 -32.321 -6.518 1.00 52.09 188 LYS A CA 1
ATOM 1491 C C . LYS A 1 188 ? -8.200 -31.412 -7.531 1.00 52.09 188 LYS A C 1
ATOM 1493 O O . LYS A 1 188 ? -8.245 -30.185 -7.299 1.00 52.09 188 LYS A O 1
#

Organism: NCBI:txid667725

Foldseek 3Di:
DDDPPPDPPPPPVVVVVVVVVLVVVLVVLCVVCVVPVVVSVVLNVCCVPPNPVVSVVVVVVVVVVVVPPPPPDDDDDPPPPPDCPDPPVVVVVVVVVVVVVVVVVVVVVVVVVVVVVVVVVVVVVVVPDPDDDPPDDDDDDDDDDDDDDDDPDPDDDDPVVQVVQQPDAEPVPRDGRDYVVPDPPPDD

=== Feature glossary ===
A reading guide for the features in this record.

Start from the sequence.

  · Sequence gives the chain of amino acids in standard one-letter code (A=alanine, C=cysteine, …, Y=tyrosine), read N→C. It is the only feature that is directly encoded by the gene; all structural features are derived from the folded form of this sequence.

Fold it, and you get atomic coordinates and the backbone conformation that goes with them.

  · The mmCIF table is the protein's shape written out atom by atom. For each backbone N, Cα, C, and carbonyl O, it records an (x, y, z) coordinate triple in Å plus the residue type, chain letter, and residue number.

  · Backbone dihedral angles. Every residue except chain termini has a φ (preceding-C → N → Cα → C) and a ψ (N → Cα → C → next-N). They are reported in degrees following the IUPAC sign convention. Secondary structure is essentially a statement about which (φ, ψ) basin each residue occupies.

  · DSSP 8-state secondary structure assigns each residue one of H (α-helix), G (3₁₀-helix), I (π-helix), E (extended β-strand), B (isolated β-bridge), T (hydrogen-bonded turn), S (bend), or '-' (coil). The assignment is computed from backbone hydrogen-bond geometry via the Kabsch–Sander algorithm.

  · P-SEA three-state annotation labels each residue as helix, strand, or coil based purely on the geometry of the Cα trace. It serves as a fallback when the full backbone (and thus DSSP) is unavailable.

Summarize the fold with a handful of shape descriptors and a per-residue structural alphabet.

  · Radius of gyration (Rg) is the root-mean-square distance of Cα atoms from their centroid — a single number for overall size and compactness. A globular domain of N residues has Rg ≈ 2.2·N^0.38 Å; an extended or disordered chain has a much larger Rg. The Cα contact count is the number of residue pairs whose Cα atoms are within 8 Å and are more than four positions apart in sequence — a standard proxy for tertiary packing density. The bounding box is the smallest axis-aligned box enclosing all Cα atoms.

  · Foldseek's 3Di representation compresses backbone geometry into a per-residue letter drawn from a learned twenty-state alphabet. It captures the tertiary interaction pattern around each residue — which residues are packed against it in space, regardless of where they are in sequence.

  · Accessible surface area quantifies burial. A residue with SASA near zero is packed into the hydrophobic core; one with SASA >100 Å² sits on the surface. Computed here via the Shrake–Rupley numerical algorithm with a 1.4 Å probe.

Ask how reliable the model is.

  · For AlphaFold models, the B-factor field carries pLDDT — the model's own estimate of local accuracy on a 0–100 scale. Regions with pLDDT<50 should be treated as essentially unmodeled; they often correspond to intrinsically disordered segments.

  · For experimental (PDB) structures, the B-factor (temperature factor) quantifies the positional spread of each atom in the crystal — a combination of thermal vibration and static disorder — in units of Å². High B-factors mark flexible loops or poorly resolved regions; low B-factors mark the rigid, well-ordered core.

  · PAE(i, j) answers: if I align the predicted and true structures on residue i, how far off (in Å) do I expect residue j to be? A block-diagonal PAE matrix with low values on the blocks and high values off-diagonal is the signature of a multi-domain protein with confidently predicted domains but uncertain inter-domain orientation.

Place it in context: what it resembles, what it is annotated as, and how it looks.

  · Structural nearest neighbors (via Foldseek easy-search vs the PDB). Reported per hit: target PDB id, E-value, and alignment TM-score. A TM-score above ~0.5 is the conventional threshold for 'same fold'.

  · Functional annotations link the protein to curated databases. InterPro entries identify conserved domains and families by matching the sequence against member-database signatures (Pfam, PROSITE, CDD, …). Gene Ontology (GO) terms describe molecular function, biological process, and cellular component in a controlled vocabulary. CATH places the structure in a hierarchical fold classification (Class/Architecture/Topology/Homologous-superfamily). The organism is the source species.

  · Plot images: a contact map (which residues are close in 3D, as an N×N binary image), a Ramachandran scatter (backbone torsion angles, revealing secondary-structure composition at a glance), and — for AlphaFold structures — a PAE heatmap (pairwise prediction confidence).

  · Structure images are PyMOL renders from six orthogonal camera directions. Cartoon representation draws helices as coils and strands as arrows; sticks shows the backbone as bonds; surface shows the solvent-excluded envelope. Rainbow coloring maps sequence position to hue (blue→red, N→C); chain coloring assigns a distinct color per polypeptide.